Protein AF-A0A2M8GED3-F1 (afdb_monomer_lite)

Secondary structure (DSSP, 8-state):
------------------GGGGGSTTS-----S---HHHHHHHHHHHHTT-----S----------PBP---GGG--HHHHS--S-GGGGT-SSHHHHHHHHHH-TT--GGG-TTS-HHHHHHHHHHHTHHHHSPP-BPPSS--B---EEEEESS--TTS-EEEEE-BHHHHHHHHHHHTT----EEEEEE--TT--HHHHHHTT-S-HHHHHHHHHHSSHHHH-SS-EEEE-GGGGGGHHHHHHHH-SEEEE--SSGGGHHHHHGGG----

Sequence (272 aa):
EKTPLFNLYPSSLWVFVPWWLNSYKKSFVIYHKSIDMQLYRAIYFDIEKASPLATGSQKKQFVKIVLKANLYFDNINFYKYLPQTNCKQCGFNNCLNFLKKMRTDERLEPEVCPQLSVNMAYAFNIALNAHKVIPEIELMQLPIPGKPGLIEINMPDENSPLLISGNSELTQLVLSAIFTTTIKPFYVLFLDTRGDTVDMAVIHKTFTAEGIKNGIENSRLLNMVGHREMVIPGFAGSLEEEIKQVTGWNVNIGPLCCGELPLYFGEDWVRP

Radius of gyration: 25.42 Å; chains: 1; bounding box: 62×66×75 Å

pLDDT: mean 78.23, std 25.68, range [23.95, 98.69]

Structure (mmCIF, N/CA/C/O backbone):
data_AF-A0A2M8GED3-F1
#
_entry.id   AF-A0A2M8GED3-F1
#
loop_
_atom_site.group_PDB
_atom_site.id
_atom_site.type_symbol
_atom_site.label_atom_id
_atom_site.label_alt_id
_atom_site.label_comp_id
_atom_site.label_asym_id
_atom_site.label_entity_id
_atom_site.label_seq_id
_atom_site.pdbx_PDB_ins_code
_atom_site.Cartn_x
_atom_site.Cartn_y
_atom_site.Cartn_z
_atom_site.occupancy
_atom_site.B_iso_or_equiv
_atom_site.auth_seq_id
_atom_site.auth_comp_id
_atom_site.auth_asym_id
_atom_site.auth_atom_id
_atom_site.pdbx_PDB_model_num
ATOM 1 N N . GLU A 1 1 ? 35.718 43.510 52.332 1.00 32.34 1 GLU A N 1
ATOM 2 C CA . GLU A 1 1 ? 37.143 43.171 52.132 1.00 32.34 1 GLU A CA 1
ATOM 3 C C . GLU A 1 1 ? 37.264 41.879 51.330 1.00 32.34 1 GLU A C 1
ATOM 5 O O . GLU A 1 1 ? 36.503 40.958 51.593 1.00 32.34 1 GLU A O 1
ATOM 10 N N . LYS A 1 2 ? 38.229 41.848 50.395 1.00 30.44 2 LYS A N 1
ATOM 11 C CA . LYS A 1 2 ? 38.737 40.713 49.587 1.00 30.44 2 LYS A CA 1
ATOM 12 C C . LYS A 1 2 ? 37.946 40.268 48.337 1.00 30.44 2 LYS A C 1
ATOM 14 O O . LYS A 1 2 ? 37.140 39.349 48.361 1.00 30.44 2 LYS A O 1
ATOM 19 N N . THR A 1 3 ? 38.303 40.880 47.208 1.00 24.06 3 THR A N 1
ATOM 20 C CA . THR A 1 3 ? 38.518 40.247 45.882 1.00 24.06 3 THR A CA 1
ATOM 21 C C . THR A 1 3 ? 39.852 39.460 45.861 1.00 24.06 3 THR A C 1
ATOM 23 O O . THR A 1 3 ? 40.651 39.678 46.775 1.00 24.06 3 THR A O 1
ATOM 26 N N . PRO A 1 4 ? 40.258 38.744 44.781 1.00 43.97 4 PRO A N 1
ATOM 27 C CA . PRO A 1 4 ? 39.541 37.894 43.806 1.00 43.97 4 PRO A CA 1
ATOM 28 C C . PRO A 1 4 ? 40.309 36.568 43.501 1.00 43.97 4 PRO A C 1
ATOM 30 O O . PRO A 1 4 ? 41.417 36.363 43.986 1.00 43.97 4 PRO A O 1
ATOM 33 N N . LEU A 1 5 ? 39.792 35.715 42.605 1.00 25.52 5 LEU A N 1
ATOM 34 C CA . LEU A 1 5 ? 40.631 34.869 41.734 1.00 25.52 5 LEU A CA 1
ATOM 35 C C . LEU A 1 5 ? 39.999 34.782 40.334 1.00 25.52 5 LEU A C 1
ATOM 37 O O . LEU A 1 5 ? 38.928 34.214 40.141 1.00 25.52 5 LEU A O 1
ATOM 41 N N . PHE A 1 6 ? 40.676 35.425 39.384 1.00 25.25 6 PHE A N 1
ATOM 42 C CA . PHE A 1 6 ? 40.441 35.399 37.942 1.00 25.25 6 PHE A CA 1
ATOM 43 C C . PHE A 1 6 ? 41.158 34.191 37.318 1.00 25.25 6 PHE A C 1
ATOM 45 O O . PHE A 1 6 ? 42.295 33.909 37.682 1.00 25.25 6 PHE A O 1
ATOM 52 N N . ASN A 1 7 ? 40.531 33.559 36.326 1.00 25.58 7 ASN A N 1
ATOM 53 C CA . ASN A 1 7 ? 41.172 32.916 35.167 1.00 25.58 7 ASN A CA 1
ATOM 54 C C . ASN A 1 7 ? 40.098 32.877 34.058 1.00 25.58 7 ASN A C 1
ATOM 56 O O . ASN A 1 7 ? 39.118 32.154 34.184 1.00 25.58 7 ASN A O 1
ATOM 60 N N . LEU A 1 8 ? 40.022 33.891 33.188 1.00 27.12 8 LEU A N 1
ATOM 61 C CA . LEU A 1 8 ? 40.682 34.002 31.871 1.00 27.12 8 LEU A CA 1
ATOM 62 C C . LEU A 1 8 ? 40.299 32.888 30.882 1.00 27.12 8 LEU A C 1
ATOM 64 O O . LEU A 1 8 ? 40.855 31.804 30.959 1.00 27.12 8 LEU A O 1
ATOM 68 N N . TYR A 1 9 ? 39.383 33.201 29.952 1.00 26.92 9 TYR A N 1
ATOM 69 C CA . TYR A 1 9 ? 39.454 33.011 28.483 1.00 26.92 9 TYR A CA 1
ATOM 70 C C . TYR A 1 9 ? 38.247 33.755 27.835 1.00 26.92 9 TYR A C 1
ATOM 72 O O . TYR A 1 9 ? 37.303 34.094 28.551 1.00 26.92 9 TYR A O 1
ATOM 80 N N . PRO A 1 10 ? 38.294 34.173 26.552 1.00 30.09 10 PRO A N 1
ATOM 81 C CA . PRO A 1 10 ? 38.074 35.565 26.175 1.00 30.09 10 PRO A CA 1
ATOM 82 C C . PRO A 1 10 ? 36.782 35.801 25.373 1.00 30.09 10 PRO A C 1
ATOM 84 O O . PRO A 1 10 ? 36.314 34.958 24.618 1.00 30.09 10 PRO A O 1
ATOM 87 N N . SER A 1 11 ? 36.264 37.014 25.556 1.00 28.42 11 SER A N 1
ATOM 88 C CA . SER A 1 11 ? 35.577 37.901 24.606 1.00 28.42 11 SER A CA 1
ATOM 89 C C . SER A 1 11 ? 34.713 37.346 23.457 1.00 28.42 11 SER A C 1
ATOM 91 O O . SER A 1 11 ? 35.190 36.731 22.508 1.00 28.42 11 SER A O 1
ATOM 93 N N . SER A 1 12 ? 33.496 37.902 23.448 1.00 29.64 12 SER A N 1
ATOM 94 C CA . SER A 1 12 ? 32.723 38.389 22.292 1.00 29.64 12 SER A CA 1
ATOM 95 C C . SER A 1 12 ? 31.845 37.403 21.521 1.00 29.64 12 SER A C 1
ATOM 97 O O . SER A 1 12 ? 32.263 36.815 20.538 1.00 29.64 12 SER A O 1
ATOM 99 N N . LEU A 1 13 ? 30.567 37.358 21.912 1.00 25.03 13 LEU A N 1
ATOM 100 C CA . LEU A 1 13 ? 29.417 37.494 21.006 1.00 25.03 13 LEU A CA 1
ATOM 101 C C . LEU A 1 13 ? 28.150 37.652 21.857 1.00 25.03 13 LEU A C 1
ATOM 103 O O . LEU A 1 13 ? 27.448 36.698 22.178 1.00 25.03 13 LEU A O 1
ATOM 107 N N . TRP A 1 14 ? 27.869 38.892 22.262 1.00 23.95 14 TRP A N 1
ATOM 108 C CA . TRP A 1 14 ? 26.541 39.257 22.746 1.00 23.95 14 TRP A CA 1
ATOM 109 C C . TRP A 1 14 ? 25.600 39.258 21.540 1.00 23.95 14 TRP A C 1
ATOM 111 O O . TRP A 1 14 ? 25.456 40.268 20.856 1.00 23.95 14 TRP A O 1
ATOM 121 N N . VAL A 1 15 ? 24.985 38.114 21.240 1.00 26.66 15 VA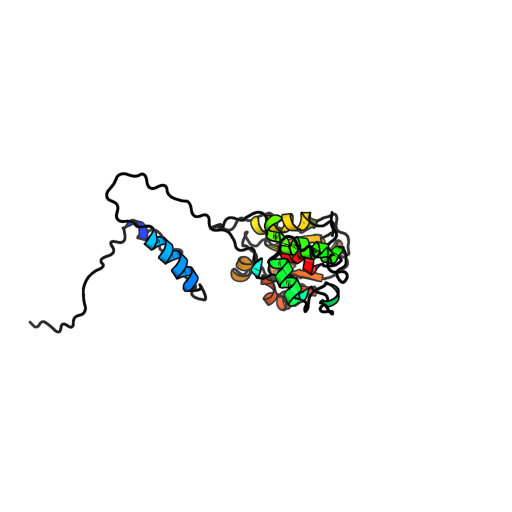L A N 1
ATOM 122 C CA . VAL A 1 15 ? 23.854 38.075 20.311 1.00 26.66 15 VAL A CA 1
ATOM 123 C C . VAL A 1 15 ? 22.658 38.668 21.048 1.00 26.66 15 VAL A C 1
ATOM 125 O O . VAL A 1 15 ? 22.073 38.042 21.931 1.00 26.66 15 VAL A O 1
ATOM 128 N N . PHE A 1 16 ? 22.318 39.908 20.700 1.00 25.47 16 PHE A N 1
ATOM 129 C CA . PHE A 1 16 ? 21.030 40.513 21.020 1.00 25.47 16 PHE A CA 1
ATOM 130 C C . PHE A 1 16 ? 19.930 39.622 20.435 1.00 25.47 16 PHE A C 1
ATOM 132 O O . PHE A 1 16 ? 19.697 39.624 19.229 1.00 25.47 16 PHE A O 1
ATOM 139 N N . VAL A 1 17 ? 19.261 38.844 21.283 1.00 30.27 17 VAL A N 1
ATOM 140 C CA . VAL A 1 17 ? 18.011 38.171 20.923 1.00 30.27 17 VAL A CA 1
ATOM 141 C C . VAL A 1 17 ? 16.899 39.222 21.023 1.00 30.27 17 VAL A C 1
ATOM 143 O O . VAL A 1 17 ? 16.657 39.726 22.122 1.00 30.27 17 VAL A O 1
ATOM 146 N N . PRO A 1 18 ? 16.220 39.599 19.922 1.00 30.25 18 PRO A N 1
ATOM 147 C CA . PRO A 1 18 ? 15.129 40.566 19.981 1.00 30.25 18 PRO A CA 1
ATOM 148 C C . PRO A 1 18 ? 13.982 40.047 20.859 1.00 30.25 18 PRO A C 1
ATOM 150 O O . PRO A 1 18 ? 13.564 38.895 20.746 1.00 30.25 18 PRO A O 1
ATOM 153 N N . TRP A 1 19 ? 13.439 40.922 21.706 1.00 29.58 19 TRP A N 1
ATOM 154 C CA . TRP A 1 19 ? 12.428 40.640 22.738 1.00 29.58 19 TRP A CA 1
ATOM 155 C C . TRP A 1 19 ? 11.131 39.961 22.229 1.00 29.58 19 TRP A C 1
ATOM 157 O O . TRP A 1 19 ? 10.414 39.335 23.006 1.00 29.58 19 TRP A O 1
ATOM 167 N N . TRP A 1 20 ? 10.859 39.976 20.918 1.00 34.53 20 TRP A N 1
ATOM 168 C CA . TRP A 1 20 ? 9.711 39.292 20.301 1.00 34.53 20 TRP A CA 1
ATOM 169 C C . TRP A 1 20 ? 9.859 37.756 20.197 1.00 34.53 20 TRP A C 1
ATOM 171 O O . TRP A 1 20 ? 8.857 37.042 20.159 1.00 34.53 20 TRP A O 1
ATOM 181 N N . LEU A 1 21 ? 11.083 37.211 20.262 1.00 31.92 21 LEU A N 1
ATOM 182 C CA . LEU A 1 21 ? 11.334 35.756 20.262 1.00 31.92 21 LEU A CA 1
ATOM 183 C C . LEU A 1 21 ? 10.912 35.054 21.566 1.00 31.92 21 LEU A C 1
ATOM 185 O O . LEU A 1 21 ? 10.860 33.825 21.620 1.00 31.92 21 LEU A O 1
ATOM 189 N N . ASN A 1 22 ? 10.570 35.807 22.616 1.00 31.86 22 ASN A N 1
ATOM 190 C CA . ASN A 1 22 ? 10.164 35.234 23.899 1.00 31.86 22 ASN A CA 1
ATOM 191 C C . ASN A 1 22 ? 8.671 34.854 23.963 1.00 31.86 22 ASN A C 1
ATOM 193 O O . ASN A 1 22 ? 8.264 34.181 24.907 1.00 31.86 22 ASN A O 1
ATOM 197 N N . SER A 1 23 ? 7.859 35.227 22.962 1.00 30.20 23 SER A N 1
ATOM 198 C CA . SER A 1 23 ? 6.420 34.894 22.936 1.00 30.20 23 SER A CA 1
ATOM 199 C C . SER A 1 23 ? 6.086 33.530 22.315 1.00 30.20 23 SER A C 1
ATOM 201 O O . SER A 1 23 ? 4.957 33.074 22.450 1.00 30.20 23 SER A O 1
ATOM 203 N N . TYR A 1 24 ? 7.051 32.827 21.709 1.00 32.06 24 TYR A N 1
ATOM 204 C CA . TYR A 1 24 ? 6.810 31.535 21.038 1.00 32.06 24 TYR A CA 1
ATOM 205 C C . TYR A 1 24 ? 7.441 30.320 21.742 1.00 32.06 24 TYR A C 1
ATOM 207 O O . TYR A 1 24 ? 7.488 29.222 21.195 1.00 32.06 24 TYR A O 1
ATOM 215 N N . LYS A 1 25 ? 7.887 30.471 22.994 1.00 28.78 25 LYS A N 1
ATOM 216 C CA . LYS A 1 25 ? 8.595 29.420 23.750 1.00 28.78 25 LYS A CA 1
ATOM 217 C C . LYS A 1 25 ? 7.720 28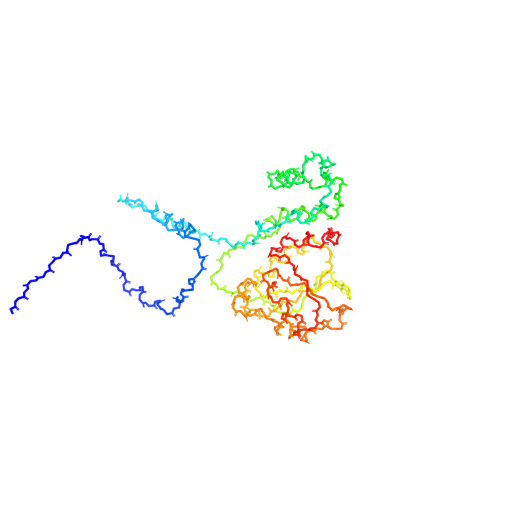.323 24.381 1.00 28.78 25 LYS A C 1
ATOM 219 O O . LYS A 1 25 ? 8.212 27.597 25.239 1.00 28.78 25 LYS A O 1
ATOM 224 N N . LYS A 1 26 ? 6.453 28.160 23.984 1.00 27.73 26 LYS A N 1
ATOM 225 C CA . LYS A 1 26 ? 5.561 27.159 24.608 1.00 27.73 26 LYS A CA 1
ATOM 226 C C . LYS A 1 26 ? 5.280 25.874 23.824 1.00 27.73 26 LYS A C 1
ATOM 228 O O . LYS A 1 26 ? 4.638 25.007 24.402 1.00 27.73 26 LYS A O 1
ATOM 233 N N . SER A 1 27 ? 5.820 25.674 22.616 1.00 28.52 27 SER A N 1
ATOM 234 C CA . SER A 1 27 ? 5.506 24.447 21.848 1.00 28.52 27 SER A CA 1
ATOM 235 C C . SER A 1 27 ? 6.669 23.801 21.084 1.00 28.52 27 SER A C 1
ATOM 237 O O . SER A 1 27 ? 6.435 23.136 20.085 1.00 28.52 27 SER A O 1
ATOM 239 N N . PHE A 1 28 ? 7.914 23.937 21.547 1.00 25.50 28 PHE A N 1
ATOM 240 C CA . PHE A 1 28 ? 9.035 23.135 21.030 1.00 25.50 28 PHE A CA 1
ATOM 241 C C . PHE A 1 28 ? 9.591 22.238 22.138 1.00 25.50 28 PHE A C 1
ATOM 243 O O . PHE A 1 28 ? 10.603 22.533 22.770 1.00 25.50 28 PHE A O 1
ATOM 250 N N . VAL A 1 29 ? 8.894 21.128 22.391 1.00 25.94 29 VAL A N 1
ATOM 251 C CA . VAL A 1 29 ? 9.497 19.968 23.053 1.00 25.94 29 VAL A CA 1
ATOM 252 C C . VAL A 1 29 ? 10.276 19.225 21.973 1.00 25.94 29 VAL A C 1
ATOM 254 O O . VAL A 1 29 ? 9.717 18.507 21.150 1.00 25.94 29 VAL A O 1
ATOM 257 N N . ILE A 1 30 ? 11.579 19.484 21.935 1.00 27.39 30 ILE A N 1
ATOM 258 C CA . ILE A 1 30 ? 12.543 18.830 21.053 1.00 27.39 30 ILE A CA 1
ATOM 259 C C . ILE A 1 30 ? 12.687 17.376 21.521 1.00 27.39 30 ILE A C 1
ATOM 261 O O . ILE A 1 30 ? 13.300 17.121 22.558 1.00 27.39 30 ILE A O 1
ATOM 265 N N . TYR A 1 31 ? 12.151 16.415 20.764 1.00 27.20 31 TYR A N 1
ATOM 266 C CA . TYR A 1 31 ? 12.515 15.008 20.933 1.00 27.20 31 TYR A CA 1
ATOM 267 C C . TYR A 1 31 ? 13.806 14.723 20.161 1.00 27.20 31 TYR A C 1
ATOM 269 O O . TYR A 1 31 ? 13.840 14.583 18.941 1.00 27.20 31 TYR A O 1
ATOM 277 N N . HIS A 1 32 ? 14.896 14.663 20.921 1.00 31.98 32 HIS A N 1
ATOM 278 C CA . HIS A 1 32 ? 16.207 14.192 20.497 1.00 31.98 32 HIS A CA 1
ATOM 279 C C . HIS A 1 32 ? 16.159 12.682 20.201 1.00 31.98 32 HIS A C 1
ATOM 281 O O . HIS A 1 32 ? 16.183 11.875 21.129 1.00 31.98 32 HIS A O 1
ATOM 287 N N . LYS A 1 33 ? 16.157 12.293 18.921 1.00 31.52 33 LYS A N 1
ATOM 288 C CA . LYS A 1 33 ? 16.923 11.142 18.399 1.00 31.52 33 LYS A CA 1
ATOM 289 C C . LYS A 1 33 ? 16.883 11.133 16.865 1.00 31.52 33 LYS A C 1
ATOM 291 O O . LYS A 1 33 ? 15.830 10.972 16.268 1.00 31.52 33 LYS A O 1
ATOM 296 N N . SER A 1 34 ? 18.067 11.286 16.270 1.00 35.69 34 SER A N 1
ATOM 297 C CA . SER A 1 34 ? 18.382 11.036 14.854 1.00 35.69 34 SER A CA 1
ATOM 298 C C . SER A 1 34 ? 17.902 12.044 13.801 1.00 35.69 34 SER A C 1
ATOM 300 O O . SER A 1 34 ? 17.528 11.649 12.703 1.00 35.69 34 SER A O 1
ATOM 302 N N . ILE A 1 35 ? 18.029 13.350 14.064 1.00 39.12 35 ILE A N 1
ATOM 303 C CA . ILE A 1 35 ? 18.283 14.281 12.951 1.00 39.12 35 ILE A CA 1
ATOM 304 C C . ILE A 1 35 ? 19.758 14.121 12.582 1.00 39.12 35 ILE A C 1
ATOM 306 O O . ILE A 1 35 ? 20.635 14.326 13.425 1.00 39.12 35 ILE A O 1
ATOM 310 N N . ASP A 1 36 ? 20.020 13.717 11.342 1.00 40.44 36 ASP A N 1
ATOM 311 C CA . ASP A 1 36 ? 21.360 13.677 10.772 1.00 40.44 36 ASP A CA 1
ATOM 312 C C . ASP A 1 36 ? 22.012 15.061 10.913 1.00 40.44 36 ASP A C 1
ATOM 314 O O . ASP A 1 36 ? 21.536 16.069 10.377 1.00 40.44 36 ASP A O 1
ATOM 318 N N . MET A 1 37 ? 23.108 15.119 11.672 1.00 39.44 37 MET A N 1
ATOM 319 C CA . MET A 1 37 ? 23.846 16.354 11.925 1.00 39.44 37 MET A CA 1
ATOM 320 C C . MET A 1 37 ? 24.408 16.960 10.626 1.00 39.44 37 MET A C 1
ATOM 322 O O . MET A 1 37 ? 24.732 18.148 10.607 1.00 39.44 37 MET A O 1
ATOM 326 N N . GLN A 1 38 ? 24.509 16.178 9.542 1.00 38.56 38 GLN A N 1
ATOM 327 C CA . GLN A 1 38 ? 24.869 16.664 8.210 1.00 38.56 38 GLN A CA 1
ATOM 328 C C . GLN A 1 38 ? 23.732 17.445 7.551 1.00 38.56 38 GLN A C 1
ATOM 330 O O . GLN A 1 38 ? 23.999 18.489 6.964 1.00 38.56 38 GLN A O 1
ATOM 335 N N . LEU A 1 39 ? 22.476 17.015 7.710 1.00 42.50 39 LEU A N 1
ATOM 336 C CA . LEU A 1 39 ? 21.307 17.731 7.192 1.00 42.50 39 LEU A CA 1
ATOM 337 C C . LEU A 1 39 ? 21.091 19.043 7.959 1.00 42.50 39 LEU A C 1
ATOM 339 O O . LEU A 1 39 ? 20.866 20.090 7.357 1.00 42.50 39 LEU A O 1
ATOM 343 N N . TYR A 1 40 ? 21.265 19.010 9.286 1.00 46.75 40 TYR A N 1
ATOM 344 C CA . TYR A 1 40 ? 21.228 20.219 10.113 1.00 46.75 40 TYR A CA 1
ATOM 345 C C . TYR A 1 40 ? 22.348 21.196 9.731 1.00 46.75 40 TYR A C 1
ATOM 347 O O . TYR A 1 40 ? 22.101 22.393 9.601 1.00 46.75 40 TYR A O 1
ATOM 355 N N . ARG A 1 41 ? 23.571 20.693 9.492 1.00 38.03 41 ARG A N 1
ATOM 356 C CA . ARG A 1 41 ? 24.689 21.514 9.008 1.00 38.03 41 ARG A CA 1
ATOM 357 C C . ARG A 1 41 ? 24.454 22.047 7.604 1.00 38.03 41 ARG A C 1
ATOM 359 O O . ARG A 1 41 ? 24.775 23.202 7.404 1.00 38.03 41 ARG A O 1
ATOM 366 N N . ALA A 1 42 ? 23.898 21.277 6.671 1.00 42.50 42 ALA A N 1
ATOM 367 C CA . ALA A 1 42 ? 23.605 21.748 5.317 1.00 42.50 42 ALA A CA 1
ATOM 368 C C . ALA A 1 42 ? 22.592 22.903 5.339 1.00 42.50 42 ALA A C 1
ATOM 370 O O . ALA A 1 42 ? 22.847 23.957 4.765 1.00 42.50 42 ALA A O 1
ATOM 371 N N . ILE A 1 43 ? 21.514 22.753 6.116 1.00 44.25 43 ILE A N 1
ATOM 372 C CA . ILE A 1 43 ? 20.493 23.794 6.288 1.00 44.25 43 ILE A CA 1
ATOM 373 C C . ILE A 1 43 ? 21.088 25.047 6.954 1.00 44.25 43 ILE A C 1
ATOM 375 O O . ILE A 1 43 ? 20.810 26.156 6.511 1.00 44.25 43 ILE A O 1
ATOM 379 N N . TYR A 1 44 ? 21.935 24.905 7.982 1.00 36.66 44 TYR A N 1
ATOM 380 C CA . TYR A 1 44 ? 22.534 26.060 8.669 1.00 36.66 44 TYR A CA 1
ATOM 381 C C . TYR A 1 44 ? 23.700 26.717 7.904 1.00 36.66 44 TYR A C 1
ATOM 383 O O . TYR A 1 44 ? 23.820 27.941 7.932 1.00 36.66 44 TYR A O 1
ATOM 391 N N . PHE A 1 45 ? 24.542 25.952 7.197 1.00 36.84 45 PHE A N 1
ATOM 392 C CA . PHE A 1 45 ? 25.662 26.501 6.414 1.00 36.84 45 PHE A CA 1
ATOM 393 C C . PHE A 1 45 ? 25.186 27.255 5.170 1.00 36.84 45 PHE A C 1
ATOM 395 O O . PHE A 1 45 ? 25.796 28.264 4.808 1.00 36.84 45 PHE A O 1
ATOM 402 N N . ASP A 1 46 ? 24.103 26.807 4.529 1.00 37.38 46 ASP A N 1
ATOM 403 C CA . ASP A 1 46 ? 23.528 27.527 3.387 1.00 37.38 46 ASP A CA 1
ATOM 404 C C . ASP A 1 46 ? 22.873 28.849 3.817 1.00 37.38 46 ASP A C 1
ATOM 406 O O . ASP A 1 46 ? 22.904 29.827 3.068 1.00 37.38 46 ASP A O 1
ATOM 410 N N . ILE A 1 47 ? 22.373 28.930 5.057 1.00 36.75 47 ILE A N 1
ATOM 411 C CA . ILE A 1 47 ? 21.849 30.175 5.635 1.00 36.75 47 ILE A CA 1
ATOM 412 C C . ILE A 1 47 ? 22.982 31.176 5.936 1.00 36.75 47 ILE A C 1
ATOM 414 O O . ILE A 1 47 ? 22.814 32.369 5.677 1.00 36.75 47 ILE A O 1
ATOM 418 N N . GLU A 1 48 ? 24.151 30.736 6.419 1.00 33.44 48 GLU A N 1
ATOM 419 C CA . GLU A 1 48 ? 25.284 31.642 6.697 1.00 33.44 48 GLU A CA 1
ATOM 420 C C . GLU A 1 48 ? 25.998 32.144 5.432 1.00 33.44 48 GLU A C 1
ATOM 422 O O . GLU A 1 48 ? 26.431 33.299 5.389 1.00 33.44 48 GLU A O 1
ATOM 427 N N . LYS A 1 49 ? 26.068 31.342 4.360 1.00 34.62 49 LYS A N 1
ATOM 428 C CA . LYS A 1 49 ? 26.632 31.794 3.071 1.00 34.62 49 LYS A CA 1
ATOM 429 C C . LYS A 1 49 ? 25.770 32.837 2.348 1.00 34.62 49 LYS A C 1
ATOM 431 O O . LYS A 1 49 ? 26.259 33.485 1.425 1.00 34.62 49 LYS A O 1
ATOM 436 N N . ALA A 1 50 ? 24.524 33.044 2.775 1.00 37.62 50 ALA A N 1
ATOM 437 C CA . ALA A 1 50 ? 23.601 34.019 2.193 1.00 37.62 50 ALA A CA 1
ATOM 438 C C . ALA A 1 50 ? 23.744 35.450 2.755 1.00 37.62 50 ALA A C 1
ATOM 440 O O . ALA A 1 50 ? 22.889 36.300 2.496 1.00 37.62 50 ALA A O 1
ATOM 441 N N . SER A 1 51 ? 24.817 35.756 3.494 1.00 37.00 51 SER A N 1
ATOM 442 C CA . SER A 1 51 ? 25.126 37.129 3.906 1.00 37.00 51 SER A CA 1
ATOM 443 C C . SER A 1 51 ? 26.385 37.654 3.210 1.00 37.00 51 SER A C 1
ATOM 445 O O . SER A 1 51 ? 27.492 37.476 3.720 1.00 37.00 51 SER A O 1
ATOM 447 N N . PRO A 1 52 ? 26.265 38.348 2.063 1.00 38.44 52 PRO A N 1
ATOM 448 C CA . PRO A 1 52 ? 27.325 39.223 1.618 1.00 38.44 52 PRO A CA 1
ATOM 449 C C . PRO A 1 52 ? 27.188 40.566 2.339 1.00 38.44 52 PRO A C 1
ATOM 451 O O . PRO A 1 52 ? 26.148 41.228 2.305 1.00 38.44 52 PRO A O 1
ATOM 454 N N . LEU A 1 53 ? 28.285 40.977 2.971 1.00 42.78 53 LEU A N 1
ATOM 455 C CA . LEU A 1 53 ? 28.607 42.376 3.219 1.00 42.78 53 LEU A CA 1
ATOM 456 C C . LEU A 1 53 ? 28.351 43.182 1.934 1.00 42.78 53 LEU A C 1
ATOM 458 O O . LEU A 1 53 ? 29.125 43.098 0.986 1.00 42.78 53 LEU A O 1
ATOM 462 N N . ALA A 1 54 ? 27.263 43.947 1.888 1.00 33.66 54 ALA A N 1
ATOM 463 C CA . ALA A 1 54 ? 27.020 44.913 0.825 1.00 33.66 54 ALA A CA 1
ATOM 464 C C . ALA A 1 54 ? 26.239 46.109 1.381 1.00 33.66 54 ALA A C 1
ATOM 466 O O . ALA A 1 54 ? 25.019 46.087 1.542 1.00 33.66 54 ALA A O 1
ATOM 467 N N . THR A 1 55 ? 26.974 47.177 1.684 1.00 38.88 55 THR A N 1
ATOM 468 C CA . THR A 1 55 ? 26.458 48.545 1.715 1.00 38.88 55 THR A CA 1
ATOM 469 C C . THR A 1 55 ? 25.970 48.898 0.312 1.00 38.88 55 THR A C 1
ATOM 471 O O . THR A 1 55 ? 26.777 49.096 -0.592 1.00 38.88 55 THR A O 1
ATOM 474 N N . GLY A 1 56 ? 24.658 48.946 0.107 1.00 33.75 56 GLY A N 1
ATOM 475 C CA . GLY A 1 56 ? 24.082 49.341 -1.175 1.00 33.75 56 GLY A CA 1
ATOM 476 C C . GLY A 1 56 ? 22.612 48.966 -1.277 1.00 33.75 56 GLY A C 1
ATOM 477 O O . GLY A 1 56 ? 22.229 47.821 -1.067 1.00 33.75 56 GLY A O 1
ATOM 478 N N . SER A 1 57 ? 21.781 49.951 -1.591 1.00 39.25 57 SER A N 1
ATOM 479 C CA . SER A 1 57 ? 20.346 49.836 -1.833 1.00 39.25 57 SER A CA 1
ATOM 480 C C . SER A 1 57 ? 20.034 48.920 -3.023 1.00 39.25 57 SER A C 1
ATOM 482 O O . SER A 1 57 ? 19.818 49.387 -4.137 1.00 39.25 57 SER A O 1
ATOM 484 N N . GLN A 1 58 ? 19.974 47.610 -2.792 1.00 38.03 58 GLN A N 1
ATOM 485 C CA . GLN A 1 58 ? 19.347 46.656 -3.704 1.00 38.03 58 GLN A CA 1
ATOM 486 C C . GLN A 1 58 ? 18.306 45.842 -2.938 1.00 38.03 58 GLN A C 1
ATOM 488 O O . GLN A 1 58 ? 18.587 45.238 -1.903 1.00 38.03 58 GLN A O 1
ATOM 493 N N . LYS A 1 59 ? 17.062 45.893 -3.430 1.00 37.84 59 LYS A N 1
ATOM 494 C CA . LYS A 1 59 ? 15.917 45.138 -2.911 1.00 37.84 59 LYS A CA 1
ATOM 495 C C . LYS A 1 59 ? 16.314 43.666 -2.768 1.00 37.84 59 LYS A C 1
ATOM 497 O O . LYS A 1 59 ? 16.524 42.991 -3.770 1.00 37.84 59 LYS A O 1
ATOM 502 N N . LYS A 1 60 ? 16.388 43.174 -1.528 1.00 42.78 60 LYS A N 1
ATOM 503 C CA . LYS A 1 60 ? 16.531 41.745 -1.235 1.00 42.78 60 LYS A CA 1
ATOM 504 C C . LYS A 1 60 ? 15.305 41.022 -1.786 1.00 42.78 60 LYS A C 1
ATOM 506 O O . LYS A 1 60 ? 14.216 41.123 -1.225 1.00 42.78 60 LYS A O 1
ATOM 511 N N . GLN A 1 61 ? 15.472 40.331 -2.907 1.00 40.03 61 GLN A N 1
ATOM 512 C CA . GLN A 1 61 ? 14.475 39.402 -3.412 1.00 40.03 61 GLN A CA 1
ATOM 513 C C . GLN A 1 61 ? 14.557 38.148 -2.541 1.00 40.03 61 GLN A C 1
ATOM 515 O O . GLN A 1 61 ? 15.515 37.384 -2.619 1.00 40.03 61 GLN A O 1
ATOM 520 N N . PHE A 1 62 ? 13.591 37.986 -1.640 1.00 41.88 62 PHE A N 1
ATOM 521 C CA . PHE A 1 62 ? 13.478 36.786 -0.821 1.00 41.88 62 PHE A CA 1
ATOM 522 C C . PHE A 1 62 ? 13.125 35.611 -1.738 1.00 41.88 62 PHE A C 1
ATOM 524 O O . PHE A 1 62 ? 12.010 35.527 -2.250 1.00 41.88 62 PHE A O 1
ATOM 531 N N . VAL A 1 63 ? 14.084 34.717 -1.973 1.00 47.09 63 VAL A N 1
ATOM 532 C CA . VAL A 1 63 ? 13.833 33.440 -2.646 1.00 47.09 63 VAL A CA 1
ATOM 533 C C . VAL A 1 63 ? 13.089 32.552 -1.648 1.00 47.09 63 VAL A C 1
ATOM 535 O O . VAL A 1 63 ? 13.649 32.159 -0.626 1.00 47.09 63 VAL A O 1
ATOM 538 N N . LYS A 1 64 ? 11.804 32.274 -1.903 1.00 57.84 64 LYS A N 1
ATOM 539 C CA . LYS A 1 64 ? 11.022 31.321 -1.105 1.00 57.84 64 LYS A CA 1
ATOM 540 C C . LYS A 1 64 ? 11.558 29.917 -1.400 1.00 57.84 64 LYS A C 1
ATOM 542 O O . LYS A 1 64 ? 11.250 29.353 -2.444 1.00 57.84 64 LYS A O 1
ATOM 547 N N . ILE A 1 65 ? 12.381 29.373 -0.504 1.00 67.88 65 ILE A N 1
ATOM 548 C CA . ILE A 1 65 ? 12.803 27.969 -0.567 1.00 67.88 65 ILE A CA 1
ATOM 549 C C . ILE A 1 65 ? 11.580 27.122 -0.209 1.00 67.88 65 ILE A C 1
ATOM 551 O O . ILE A 1 65 ? 11.124 27.134 0.933 1.00 67.88 65 ILE A O 1
ATOM 555 N N . VAL A 1 66 ? 11.018 26.434 -1.201 1.00 69.44 66 VAL A N 1
ATOM 556 C CA . VAL A 1 66 ? 9.928 25.476 -0.999 1.00 69.44 66 VAL A CA 1
ATOM 557 C C . VAL A 1 66 ? 10.558 24.116 -0.726 1.00 69.44 66 VAL A C 1
ATOM 559 O O . VAL A 1 66 ? 11.195 23.533 -1.602 1.00 69.44 66 VAL A O 1
ATOM 562 N N . LEU A 1 67 ? 10.426 23.634 0.509 1.00 82.81 67 LEU A N 1
ATOM 563 C CA . LEU A 1 67 ? 10.837 22.280 0.872 1.00 82.81 67 LEU A CA 1
ATOM 564 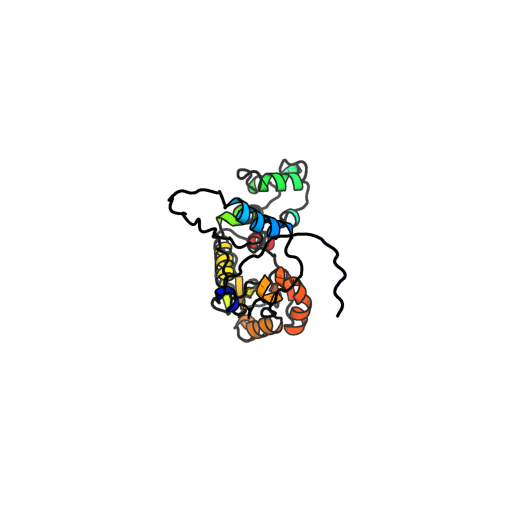C C . LEU A 1 67 ? 9.804 21.286 0.332 1.00 82.81 67 LEU A C 1
ATOM 566 O O . LEU A 1 67 ? 8.602 21.514 0.455 1.00 82.81 67 LEU A O 1
ATOM 570 N N . LYS A 1 68 ? 10.276 20.188 -0.260 1.00 87.81 68 LYS A N 1
ATOM 571 C CA . LYS A 1 68 ? 9.434 19.113 -0.800 1.00 87.81 68 LYS A CA 1
ATOM 572 C C . LYS A 1 68 ? 9.335 17.965 0.201 1.00 87.81 68 LYS A C 1
ATOM 574 O O . LYS A 1 68 ? 10.303 17.675 0.905 1.00 87.81 68 LYS A O 1
ATOM 579 N N . ALA A 1 69 ? 8.179 17.316 0.258 1.00 87.69 69 ALA A N 1
ATOM 580 C CA . ALA A 1 69 ? 7.999 16.108 1.050 1.00 87.69 69 ALA A CA 1
ATOM 581 C C . ALA A 1 69 ? 8.783 14.937 0.433 1.00 87.69 69 ALA A C 1
ATOM 583 O O . ALA A 1 69 ? 8.865 14.799 -0.789 1.00 87.69 69 ALA A O 1
ATOM 584 N N . ASN A 1 70 ? 9.350 14.078 1.282 1.00 90.56 70 ASN A N 1
ATOM 585 C CA . ASN A 1 70 ? 9.982 12.842 0.838 1.00 90.56 70 ASN A CA 1
ATOM 586 C C . ASN A 1 70 ? 8.915 11.746 0.710 1.00 90.56 70 ASN A C 1
ATOM 588 O O . ASN A 1 70 ? 8.324 11.344 1.706 1.00 90.56 70 ASN A O 1
ATOM 592 N N . LEU A 1 71 ? 8.688 11.261 -0.511 1.00 92.31 71 LEU A N 1
ATOM 593 C CA . LEU A 1 71 ? 7.744 10.175 -0.799 1.00 92.31 71 LEU A CA 1
ATOM 594 C C . LEU A 1 71 ? 8.398 8.784 -0.776 1.00 92.31 71 LEU A C 1
ATOM 596 O O . LEU A 1 71 ? 7.773 7.804 -1.170 1.00 92.31 71 LEU A O 1
ATOM 600 N N . TYR A 1 72 ? 9.644 8.689 -0.305 1.00 93.69 72 TYR A N 1
ATOM 601 C CA . TYR A 1 72 ? 10.400 7.449 -0.114 1.00 93.69 72 TYR A CA 1
ATOM 602 C C . TYR A 1 72 ? 10.709 6.684 -1.412 1.00 93.69 72 TYR A C 1
ATOM 604 O O . TYR A 1 72 ? 10.887 5.468 -1.389 1.00 93.69 72 TYR A O 1
ATOM 612 N N . PHE A 1 73 ? 10.826 7.381 -2.549 1.00 91.50 73 PHE A N 1
ATOM 613 C CA . PHE A 1 73 ? 11.190 6.760 -3.834 1.00 91.50 73 PHE A CA 1
ATOM 614 C C . PHE A 1 73 ? 12.537 6.023 -3.782 1.00 91.50 73 PHE A C 1
ATOM 616 O O . PHE A 1 73 ? 12.691 4.959 -4.378 1.00 91.50 73 PHE A O 1
ATOM 623 N N . ASP A 1 74 ? 13.499 6.543 -3.018 1.00 89.69 74 ASP A N 1
ATOM 624 C CA . ASP A 1 74 ? 14.813 5.912 -2.855 1.00 89.69 74 ASP A CA 1
ATOM 625 C C . ASP A 1 74 ? 14.770 4.612 -2.040 1.00 89.69 74 ASP A C 1
ATOM 627 O O . ASP A 1 74 ? 15.706 3.811 -2.110 1.00 89.69 74 ASP A O 1
ATOM 631 N N . ASN A 1 75 ? 13.684 4.375 -1.296 1.00 90.62 75 ASN A N 1
ATOM 632 C CA . ASN A 1 75 ? 13.488 3.179 -0.481 1.00 90.62 75 ASN A CA 1
ATOM 633 C C . ASN A 1 75 ? 12.917 1.993 -1.275 1.00 90.62 75 ASN A C 1
ATOM 635 O O . ASN A 1 75 ? 12.859 0.891 -0.729 1.00 90.62 75 ASN A O 1
ATOM 639 N N . ILE A 1 76 ? 12.519 2.187 -2.539 1.00 92.00 76 ILE A N 1
ATOM 640 C CA . ILE A 1 76 ? 11.936 1.122 -3.363 1.00 92.00 76 ILE A CA 1
ATOM 641 C C . ILE A 1 76 ? 12.992 0.051 -3.657 1.00 92.00 76 ILE A C 1
ATOM 643 O O . ILE A 1 76 ? 13.999 0.291 -4.335 1.00 92.00 76 ILE A O 1
ATOM 647 N N . ASN A 1 77 ? 12.746 -1.172 -3.182 1.00 89.38 77 ASN A N 1
ATOM 648 C CA . ASN A 1 77 ? 13.640 -2.305 -3.404 1.00 89.38 77 ASN A CA 1
ATOM 649 C C . ASN A 1 77 ? 13.256 -3.091 -4.667 1.00 89.38 77 ASN A C 1
ATOM 651 O O . ASN A 1 77 ? 12.686 -4.177 -4.598 1.00 89.38 77 ASN A O 1
ATOM 655 N N . PHE A 1 78 ? 13.639 -2.572 -5.835 1.00 90.25 78 PHE A N 1
ATOM 656 C CA . PHE A 1 78 ? 13.392 -3.217 -7.132 1.00 90.25 78 PHE A CA 1
ATOM 657 C C . PHE A 1 78 ? 13.965 -4.638 -7.247 1.00 90.25 78 PHE A C 1
ATOM 659 O O . PHE A 1 78 ? 13.417 -5.469 -7.967 1.00 90.25 78 PHE A O 1
ATOM 666 N N . TYR A 1 79 ? 15.059 -4.942 -6.540 1.00 87.88 79 TYR A N 1
ATOM 667 C CA . TYR A 1 79 ? 15.691 -6.262 -6.603 1.00 87.88 79 TYR A CA 1
ATOM 668 C C . TYR A 1 79 ? 14.799 -7.367 -6.037 1.00 87.88 79 TYR A C 1
ATOM 670 O O . TYR A 1 79 ? 14.801 -8.475 -6.568 1.00 87.88 79 TYR A O 1
ATOM 678 N N . LYS A 1 80 ? 13.991 -7.055 -5.014 1.00 90.12 80 LYS A N 1
ATOM 679 C CA . LYS A 1 80 ? 13.031 -7.989 -4.408 1.00 90.12 80 LYS A CA 1
ATOM 680 C C . LYS A 1 80 ? 12.024 -8.541 -5.425 1.00 90.12 80 LYS A C 1
ATOM 682 O O . LYS A 1 80 ? 11.612 -9.687 -5.290 1.00 90.12 80 LYS A O 1
ATOM 687 N N . TYR A 1 81 ? 11.652 -7.734 -6.418 1.00 89.75 81 TYR A N 1
ATOM 688 C CA . TYR A 1 81 ? 10.591 -8.042 -7.384 1.00 89.75 81 TYR A CA 1
ATOM 689 C C . TYR A 1 81 ? 11.103 -8.605 -8.706 1.00 89.75 81 TYR A C 1
ATOM 691 O O . TYR A 1 81 ? 10.312 -8.990 -9.561 1.00 89.75 81 TYR A O 1
ATOM 699 N N . LEU A 1 82 ? 12.422 -8.653 -8.907 1.00 85.56 82 LEU A N 1
ATOM 700 C CA . LEU A 1 82 ? 12.960 -9.355 -10.062 1.00 85.56 82 LEU A CA 1
ATOM 701 C C . LEU A 1 82 ? 12.807 -10.868 -9.873 1.00 85.56 82 LEU A C 1
ATOM 703 O O . LEU A 1 82 ? 12.913 -11.354 -8.747 1.00 85.56 82 LEU A O 1
ATOM 707 N N . PRO A 1 83 ? 12.678 -11.642 -10.964 1.00 76.00 83 PRO A N 1
ATOM 708 C CA . PRO A 1 83 ? 12.570 -13.100 -10.898 1.00 76.00 83 PRO A CA 1
ATOM 709 C C . PRO A 1 83 ? 13.815 -13.784 -10.306 1.00 76.00 83 PRO A C 1
ATOM 711 O O . PRO A 1 83 ? 13.803 -14.991 -10.087 1.00 76.00 83 PRO A O 1
ATOM 714 N N . GLN A 1 84 ? 14.907 -13.039 -10.066 1.00 72.69 84 GLN A N 1
ATOM 715 C CA . GLN A 1 84 ? 16.194 -13.532 -9.550 1.00 72.69 84 GLN A CA 1
ATOM 716 C C . GLN A 1 84 ? 16.769 -14.717 -10.357 1.00 72.69 84 GLN A C 1
ATOM 718 O O . GLN A 1 84 ? 17.688 -15.405 -9.915 1.00 72.69 84 GLN A O 1
ATOM 723 N N . THR A 1 85 ? 16.265 -14.923 -11.576 1.00 68.38 85 THR A N 1
ATOM 724 C CA . THR A 1 85 ? 16.779 -15.863 -12.567 1.00 68.38 85 THR A CA 1
ATOM 725 C C . THR A 1 85 ? 17.928 -15.229 -13.354 1.00 68.38 85 THR A C 1
ATOM 727 O O . THR A 1 85 ? 18.331 -14.086 -13.132 1.00 68.38 85 THR A O 1
ATOM 730 N N . ASN A 1 86 ? 18.529 -15.996 -14.261 1.00 66.94 86 ASN A N 1
ATOM 731 C CA . ASN A 1 86 ? 19.722 -15.607 -15.004 1.00 66.94 86 ASN A CA 1
ATOM 732 C C . ASN A 1 86 ? 19.466 -14.399 -15.937 1.00 66.94 86 ASN A C 1
ATOM 734 O O . ASN A 1 86 ? 19.199 -14.571 -17.127 1.00 66.94 86 ASN A O 1
ATOM 738 N N . CYS A 1 87 ? 19.623 -13.174 -15.416 1.00 69.50 87 CYS A N 1
ATOM 739 C CA . CYS A 1 87 ? 19.466 -11.908 -16.149 1.00 69.50 87 CYS A CA 1
ATOM 740 C C . CYS A 1 87 ? 20.392 -11.751 -17.377 1.00 69.50 87 CYS A C 1
ATOM 742 O O . CYS A 1 87 ? 20.244 -10.782 -18.126 1.00 69.50 87 CYS A O 1
ATOM 744 N N . LYS A 1 88 ? 21.280 -12.724 -17.655 1.00 69.06 88 LYS A N 1
ATOM 745 C CA . LYS A 1 88 ? 21.989 -12.842 -18.942 1.00 69.06 88 LYS A CA 1
ATOM 746 C C . LYS A 1 88 ? 21.035 -12.891 -20.128 1.00 69.06 88 LYS A C 1
ATOM 748 O O . LYS A 1 88 ? 21.365 -12.351 -21.176 1.00 69.06 88 LYS A O 1
ATOM 753 N N . GLN A 1 89 ? 19.855 -13.491 -19.966 1.00 70.06 89 GLN A N 1
ATOM 754 C CA . GLN A 1 89 ? 18.845 -13.540 -21.030 1.00 70.06 89 GLN A CA 1
ATOM 755 C C . GLN A 1 89 ? 18.217 -12.173 -21.326 1.00 70.06 89 GLN A C 1
ATOM 757 O O . GLN A 1 89 ? 17.706 -11.965 -22.419 1.00 70.06 89 GLN A O 1
ATOM 762 N N . CYS A 1 90 ? 18.315 -11.228 -20.390 1.00 71.06 90 CYS A N 1
ATOM 763 C CA . CYS A 1 90 ? 17.913 -9.838 -20.594 1.00 71.06 90 CYS A CA 1
ATOM 764 C C . CYS A 1 90 ? 19.069 -8.971 -21.123 1.00 71.06 90 CYS A C 1
ATOM 766 O O . CYS A 1 90 ? 18.940 -7.757 -21.206 1.00 71.06 90 CYS A O 1
ATOM 768 N N . GLY A 1 91 ? 20.209 -9.586 -21.475 1.00 73.00 91 GLY A N 1
ATOM 769 C CA . GLY A 1 91 ? 21.387 -8.906 -22.017 1.00 73.00 91 GLY A CA 1
ATOM 770 C C . GLY A 1 91 ? 22.353 -8.355 -20.964 1.00 73.00 91 GLY A C 1
ATOM 771 O O . GLY A 1 91 ? 23.292 -7.646 -21.322 1.00 73.00 91 GLY A O 1
ATOM 772 N N . PHE A 1 92 ? 22.170 -8.677 -19.676 1.00 76.69 92 PHE A N 1
ATOM 773 C CA . PHE A 1 92 ? 22.987 -8.137 -18.583 1.00 76.69 92 PHE A CA 1
ATOM 774 C C . PHE A 1 92 ? 23.745 -9.223 -17.818 1.00 76.69 92 PHE A C 1
ATOM 776 O O . PHE A 1 92 ? 23.221 -10.290 -17.519 1.00 76.69 92 PHE A O 1
ATOM 783 N N . ASN A 1 93 ? 24.984 -8.925 -17.418 1.00 74.88 93 ASN A N 1
ATOM 784 C CA . ASN A 1 93 ? 25.848 -9.887 -16.715 1.00 74.88 93 ASN A CA 1
ATOM 785 C C . ASN A 1 93 ? 25.255 -10.391 -15.389 1.00 74.88 93 ASN A C 1
ATOM 787 O O . ASN A 1 93 ? 25.510 -11.525 -14.990 1.00 74.88 93 ASN A O 1
ATOM 791 N N . ASN A 1 94 ? 24.492 -9.541 -14.701 1.00 79.81 94 ASN A N 1
ATOM 792 C CA . ASN A 1 94 ? 23.752 -9.866 -13.490 1.00 79.81 94 ASN A CA 1
ATOM 793 C C . ASN A 1 94 ? 22.540 -8.924 -13.355 1.00 79.81 94 ASN A C 1
ATOM 795 O O . ASN A 1 94 ? 22.479 -7.871 -13.995 1.00 79.81 94 ASN A O 1
ATOM 799 N N . CYS A 1 95 ? 21.581 -9.299 -12.510 1.00 80.25 95 CYS A N 1
ATOM 800 C CA . CYS A 1 95 ? 20.351 -8.532 -12.311 1.00 80.25 95 CYS A CA 1
ATOM 801 C C . CYS A 1 95 ? 20.597 -7.150 -11.687 1.00 80.25 95 CYS A C 1
ATOM 803 O O . CYS A 1 95 ? 19.878 -6.202 -11.983 1.00 80.25 95 CYS A O 1
ATOM 805 N N . LEU A 1 96 ? 21.654 -6.995 -10.884 1.00 82.06 96 LEU A N 1
ATOM 806 C CA . LEU A 1 96 ? 22.031 -5.701 -10.304 1.00 82.06 96 LEU A CA 1
ATOM 807 C C . LEU A 1 96 ? 22.466 -4.690 -11.373 1.00 82.06 96 LEU A C 1
ATOM 809 O O . LEU A 1 96 ? 22.107 -3.518 -11.290 1.00 82.06 96 LEU A O 1
ATOM 813 N N . ASN A 1 97 ? 23.196 -5.130 -12.399 1.00 82.75 97 ASN A N 1
ATOM 814 C CA . ASN A 1 97 ? 23.593 -4.285 -13.522 1.00 82.75 97 ASN A CA 1
ATOM 815 C C . ASN A 1 97 ? 22.380 -3.863 -14.350 1.00 82.75 97 ASN A C 1
ATOM 817 O O . ASN A 1 97 ? 22.317 -2.709 -14.766 1.00 82.75 97 ASN A O 1
ATOM 821 N N . PHE A 1 98 ? 21.417 -4.770 -14.542 1.00 82.81 98 PHE A N 1
ATOM 822 C CA . PHE A 1 98 ? 20.148 -4.452 -15.192 1.00 82.81 98 PHE A CA 1
ATOM 823 C C . PHE A 1 98 ? 19.381 -3.376 -14.413 1.00 82.81 98 PHE A C 1
ATOM 825 O O . PHE A 1 98 ? 19.072 -2.328 -14.972 1.00 82.81 98 PHE A O 1
ATOM 832 N N . LEU A 1 99 ? 19.183 -3.566 -13.103 1.00 83.69 99 LEU A N 1
ATOM 833 C CA . LEU A 1 99 ? 18.533 -2.574 -12.235 1.00 83.69 99 LEU A CA 1
ATOM 834 C C . LEU A 1 99 ? 19.247 -1.226 -12.244 1.00 83.69 99 LEU A C 1
ATOM 836 O O . LEU A 1 99 ? 18.607 -0.184 -12.351 1.00 83.69 99 LEU A O 1
ATOM 840 N N . LYS A 1 100 ? 20.580 -1.234 -12.126 1.00 83.38 100 LYS A N 1
ATOM 841 C CA . LYS A 1 100 ? 21.374 -0.006 -12.157 1.00 83.38 100 LYS A CA 1
ATOM 842 C C . LYS A 1 100 ? 21.156 0.720 -13.476 1.00 83.38 100 LYS A C 1
ATOM 844 O O . LYS A 1 100 ? 20.944 1.926 -13.462 1.00 83.38 100 LYS A O 1
ATOM 849 N N . LYS A 1 101 ? 21.164 -0.011 -14.595 1.00 82.69 101 LYS A N 1
ATOM 850 C CA . LYS A 1 101 ? 20.931 0.575 -15.910 1.00 82.69 101 LYS A CA 1
ATOM 851 C C . LYS A 1 101 ? 19.517 1.146 -16.013 1.00 82.69 101 LYS A C 1
ATOM 853 O O . LYS A 1 101 ? 19.427 2.313 -16.357 1.00 82.69 101 LYS A O 1
ATOM 858 N N . MET A 1 102 ? 18.477 0.418 -15.596 1.00 82.75 102 MET A N 1
ATOM 859 C CA . MET A 1 102 ? 17.088 0.914 -15.582 1.00 82.75 102 MET A CA 1
ATOM 860 C C . MET A 1 102 ? 16.905 2.174 -14.725 1.00 82.75 102 MET A C 1
ATOM 862 O O . MET A 1 102 ? 16.166 3.072 -15.099 1.00 82.75 102 MET A O 1
ATOM 866 N N . ARG A 1 103 ? 17.607 2.288 -13.589 1.00 82.06 103 ARG A N 1
ATOM 867 C CA . ARG A 1 103 ? 17.541 3.491 -12.737 1.00 82.06 103 ARG A CA 1
ATOM 868 C C . ARG A 1 103 ? 18.285 4.699 -13.308 1.00 82.06 103 ARG A C 1
ATOM 870 O O . ARG A 1 103 ? 17.966 5.825 -12.951 1.00 82.06 103 ARG A O 1
ATOM 877 N N . THR A 1 104 ? 19.324 4.471 -14.109 1.00 80.88 104 THR A N 1
ATOM 878 C CA . THR A 1 104 ? 20.191 5.546 -14.635 1.00 80.88 104 THR A CA 1
ATOM 879 C C . THR A 1 104 ? 19.889 5.940 -16.074 1.00 80.88 104 THR A C 1
ATOM 881 O O . THR A 1 104 ? 20.275 7.023 -16.500 1.00 80.88 104 THR A O 1
ATOM 884 N N . ASP A 1 105 ? 19.279 5.042 -16.840 1.00 77.56 105 ASP A N 1
ATOM 885 C CA . ASP A 1 105 ? 19.052 5.189 -18.269 1.00 77.56 105 ASP A CA 1
ATOM 886 C C . ASP A 1 105 ? 17.554 5.149 -18.539 1.00 77.56 105 ASP A C 1
ATOM 888 O O . ASP A 1 105 ? 16.959 4.080 -18.640 1.00 77.56 105 ASP A O 1
ATOM 892 N N . GLU A 1 106 ? 16.959 6.333 -18.675 1.00 71.38 106 GLU A N 1
ATOM 893 C CA . GLU A 1 106 ? 15.525 6.500 -18.940 1.00 71.38 106 GLU A CA 1
ATOM 894 C C . GLU A 1 106 ? 15.070 5.904 -20.280 1.00 71.38 106 GLU A C 1
ATOM 896 O O . GLU A 1 106 ? 13.878 5.872 -20.553 1.00 71.38 106 GLU A O 1
ATOM 901 N N . ARG A 1 107 ? 15.993 5.458 -21.142 1.00 71.00 107 ARG A N 1
ATOM 902 C CA . ARG A 1 107 ? 15.663 4.822 -22.427 1.00 71.00 107 ARG A CA 1
ATOM 903 C C . ARG A 1 107 ? 15.562 3.304 -22.330 1.00 71.00 107 ARG A C 1
ATOM 905 O O . ARG A 1 107 ? 15.177 2.665 -23.308 1.00 71.00 107 ARG A O 1
ATOM 912 N N . LEU A 1 108 ? 15.997 2.717 -21.214 1.00 75.19 108 LEU A N 1
ATOM 913 C CA . LEU A 1 108 ? 15.935 1.278 -21.017 1.00 75.19 108 LEU A CA 1
ATOM 914 C C . LEU A 1 108 ? 14.576 0.906 -20.424 1.00 75.19 108 LEU A C 1
ATOM 916 O O . LEU A 1 108 ? 14.372 0.985 -19.216 1.00 75.19 108 LEU A O 1
ATOM 920 N N . GLU A 1 109 ? 13.685 0.461 -21.298 1.00 76.31 109 GLU A N 1
ATOM 921 C CA . GLU A 1 109 ? 12.353 -0.010 -20.933 1.00 76.31 109 GLU A CA 1
ATOM 922 C C . GLU A 1 109 ? 12.411 -1.452 -20.369 1.00 76.31 109 GLU A C 1
ATOM 924 O O . GLU A 1 109 ? 13.132 -2.299 -20.923 1.00 76.31 109 GLU A O 1
ATOM 929 N N . PRO A 1 110 ? 11.692 -1.772 -19.273 1.00 78.62 110 PRO A N 1
ATOM 930 C CA . PRO A 1 110 ? 11.675 -3.114 -18.677 1.00 78.62 110 PRO A CA 1
ATOM 931 C C . PRO A 1 110 ? 11.250 -4.233 -19.643 1.00 78.62 110 PRO A C 1
ATOM 933 O O . PRO A 1 110 ? 11.690 -5.375 -19.499 1.00 78.62 110 PRO A O 1
ATOM 936 N N . GLU A 1 111 ? 10.455 -3.902 -20.660 1.00 78.00 111 GLU A N 1
ATOM 937 C CA . GLU A 1 111 ? 9.953 -4.787 -21.715 1.00 78.00 111 GLU A CA 1
ATOM 938 C C . GLU A 1 111 ? 11.075 -5.421 -22.553 1.00 78.00 111 GLU A C 1
ATOM 940 O O . GLU A 1 111 ? 10.866 -6.440 -23.209 1.00 78.00 111 GLU A O 1
ATOM 945 N N . VAL A 1 112 ? 12.290 -4.859 -22.515 1.00 75.00 112 VAL A N 1
ATOM 946 C CA . VAL A 1 112 ? 13.470 -5.436 -23.179 1.00 75.00 112 VAL A CA 1
ATOM 947 C C . VAL A 1 112 ? 13.853 -6.796 -22.576 1.00 75.00 112 VAL A C 1
ATOM 949 O O . VAL A 1 112 ? 14.518 -7.593 -23.236 1.00 75.00 112 VAL A O 1
ATOM 952 N N . CYS A 1 113 ? 13.450 -7.087 -21.336 1.00 78.44 113 CYS A N 1
ATOM 953 C CA . CYS A 1 113 ? 13.772 -8.328 -20.640 1.00 78.44 113 CYS A CA 1
ATOM 954 C C . CYS A 1 113 ? 12.721 -9.414 -20.939 1.00 78.44 113 CYS A C 1
ATOM 956 O O . CYS A 1 113 ? 11.624 -9.351 -20.388 1.00 78.44 113 CYS A O 1
ATOM 958 N N . PRO A 1 114 ? 13.045 -10.480 -21.705 1.00 78.88 114 PRO A N 1
ATOM 959 C CA . PRO A 1 114 ? 12.068 -11.517 -22.069 1.00 78.88 114 PRO A CA 1
ATOM 960 C C . PRO A 1 114 ? 11.572 -12.354 -20.881 1.00 78.88 114 PRO A C 1
ATOM 962 O O . PRO A 1 114 ? 10.672 -13.173 -21.027 1.00 78.88 114 PRO A O 1
ATOM 965 N N . GLN A 1 115 ? 12.226 -12.218 -19.725 1.00 81.50 115 GLN A N 1
ATOM 966 C CA . GLN A 1 115 ? 11.882 -12.913 -18.484 1.00 81.50 115 GLN A CA 1
ATOM 967 C C . GLN A 1 115 ? 10.822 -12.174 -17.663 1.00 81.50 115 GLN A C 1
ATOM 969 O O . GLN A 1 115 ? 10.314 -12.737 -16.698 1.00 81.50 115 GLN A O 1
ATOM 974 N N . LEU A 1 116 ? 10.514 -10.922 -18.006 1.00 85.00 116 LEU A N 1
ATOM 975 C CA . LEU A 1 116 ? 9.418 -10.185 -17.394 1.00 85.00 116 LEU A CA 1
ATOM 976 C C . LEU A 1 116 ? 8.165 -10.389 -18.240 1.00 85.00 116 LEU A C 1
ATOM 978 O O . LEU A 1 116 ? 8.200 -10.249 -19.463 1.00 85.00 116 LEU A O 1
ATOM 982 N N . SER A 1 117 ? 7.055 -10.719 -17.583 1.00 89.56 117 SER A N 1
ATOM 983 C CA . SER A 1 117 ? 5.754 -10.664 -18.237 1.00 89.56 117 SER A CA 1
ATOM 984 C C . SER A 1 117 ? 5.439 -9.220 -18.646 1.00 89.56 117 SER A C 1
ATOM 986 O O . SER A 1 117 ? 6.050 -8.265 -18.159 1.00 89.56 117 SER A O 1
ATOM 988 N N . VAL A 1 118 ? 4.436 -9.048 -19.506 1.00 91.56 118 VAL A N 1
ATOM 989 C CA . VAL A 1 118 ? 3.974 -7.716 -19.918 1.00 91.56 118 VAL A CA 1
ATOM 990 C C . VAL A 1 118 ? 3.498 -6.895 -18.714 1.00 91.56 118 VAL A C 1
ATOM 992 O O . VAL A 1 118 ? 3.847 -5.722 -18.600 1.00 91.56 118 VAL A O 1
ATOM 995 N N . ASN A 1 119 ? 2.751 -7.509 -17.791 1.00 93.12 119 ASN A N 1
ATOM 996 C CA . ASN A 1 119 ? 2.235 -6.817 -16.609 1.00 93.12 119 ASN A CA 1
ATOM 997 C C . ASN A 1 119 ? 3.356 -6.499 -15.620 1.00 93.12 119 ASN A C 1
ATOM 999 O O . ASN A 1 119 ? 3.404 -5.397 -15.079 1.00 93.12 119 ASN A O 1
ATOM 1003 N N . MET A 1 120 ? 4.311 -7.414 -15.443 1.00 92.81 120 MET A N 1
ATOM 1004 C CA . MET A 1 120 ? 5.453 -7.167 -14.574 1.00 92.81 120 MET A CA 1
ATOM 1005 C C . MET A 1 120 ? 6.352 -6.059 -15.134 1.00 92.81 120 MET A C 1
ATOM 1007 O O . MET A 1 120 ? 6.759 -5.166 -14.393 1.00 92.81 120 MET A O 1
ATOM 1011 N N . ALA A 1 121 ? 6.637 -6.064 -16.440 1.00 91.94 121 ALA A N 1
ATOM 1012 C CA . ALA A 1 121 ? 7.386 -4.994 -17.099 1.00 91.94 121 ALA A CA 1
ATOM 1013 C C . ALA A 1 121 ? 6.683 -3.634 -16.940 1.00 91.94 121 ALA A C 1
ATOM 1015 O O . ALA A 1 121 ? 7.321 -2.653 -16.554 1.00 91.94 121 ALA A O 1
ATOM 1016 N N . TYR A 1 122 ? 5.360 -3.604 -17.120 1.00 94.06 122 TYR A N 1
ATOM 1017 C CA . TYR A 1 122 ? 4.544 -2.417 -16.881 1.00 94.06 122 TYR A CA 1
ATOM 1018 C C . TYR A 1 122 ? 4.634 -1.927 -15.427 1.00 94.06 122 TYR A C 1
ATOM 1020 O O . TYR A 1 122 ? 4.899 -0.747 -15.187 1.00 94.06 122 TYR A O 1
ATOM 1028 N N . ALA A 1 123 ? 4.499 -2.826 -14.450 1.00 95.38 123 ALA A N 1
ATOM 1029 C CA . ALA A 1 123 ? 4.649 -2.509 -13.033 1.00 95.38 123 ALA A CA 1
ATOM 1030 C C . ALA A 1 123 ? 6.030 -1.907 -12.711 1.00 95.38 123 ALA A C 1
ATOM 1032 O O . ALA A 1 123 ? 6.123 -0.914 -11.983 1.00 95.38 123 ALA A O 1
ATOM 1033 N N . PHE A 1 124 ? 7.102 -2.458 -13.294 1.00 93.50 124 PHE A N 1
ATOM 1034 C CA . PHE A 1 124 ? 8.448 -1.888 -13.193 1.00 93.50 124 PHE A CA 1
ATOM 1035 C C . PHE A 1 124 ? 8.525 -0.485 -13.787 1.00 93.50 124 PHE A C 1
ATOM 1037 O O . PHE A 1 124 ? 9.113 0.395 -13.160 1.00 93.50 124 PHE A O 1
ATOM 1044 N N . ASN A 1 125 ? 7.924 -0.261 -14.954 1.00 92.69 125 ASN A N 1
ATOM 1045 C CA . ASN A 1 125 ? 7.944 1.036 -15.617 1.00 92.69 125 ASN A CA 1
ATOM 1046 C C . ASN A 1 125 ? 7.267 2.115 -14.755 1.00 92.69 125 ASN A C 1
ATOM 1048 O O . ASN A 1 125 ? 7.863 3.161 -14.487 1.00 92.69 125 ASN A O 1
ATOM 1052 N N . ILE A 1 126 ? 6.072 1.826 -14.225 1.00 94.69 126 ILE A N 1
ATOM 1053 C CA . ILE A 1 126 ? 5.363 2.744 -13.323 1.00 94.69 126 ILE A CA 1
ATOM 1054 C C . ILE A 1 126 ? 6.188 3.027 -12.064 1.00 94.69 126 ILE A C 1
ATOM 1056 O O . ILE A 1 126 ? 6.329 4.186 -11.683 1.00 94.69 126 ILE A O 1
ATOM 1060 N N . ALA A 1 127 ? 6.775 2.005 -11.436 1.00 94.88 127 ALA A N 1
ATOM 1061 C CA . ALA A 1 127 ? 7.555 2.193 -10.214 1.00 94.88 127 ALA A CA 1
ATOM 1062 C C . ALA A 1 127 ? 8.861 2.980 -10.444 1.00 94.88 127 ALA A C 1
ATOM 1064 O O . ALA A 1 127 ? 9.213 3.839 -9.634 1.00 94.88 127 ALA A O 1
ATOM 1065 N N . LEU A 1 128 ? 9.570 2.743 -11.555 1.00 92.38 128 LEU A N 1
ATOM 1066 C CA . LEU A 1 128 ? 10.766 3.510 -11.940 1.00 92.38 128 LEU A CA 1
ATOM 1067 C C . LEU A 1 128 ? 10.425 4.979 -12.230 1.00 92.38 128 LEU A C 1
ATOM 1069 O O . LEU A 1 128 ? 11.179 5.886 -11.871 1.00 92.38 128 LEU A O 1
ATOM 1073 N N . ASN A 1 129 ? 9.259 5.218 -12.831 1.00 92.06 129 ASN A N 1
ATOM 1074 C CA . ASN A 1 129 ? 8.770 6.542 -13.197 1.00 92.06 129 ASN A CA 1
ATOM 1075 C C . ASN A 1 129 ? 7.745 7.111 -12.199 1.00 92.06 129 ASN A C 1
ATOM 1077 O O . ASN A 1 129 ? 7.029 8.054 -12.530 1.00 92.06 129 ASN A O 1
ATOM 1081 N N . ALA A 1 130 ? 7.695 6.608 -10.959 1.00 93.19 130 ALA A N 1
ATOM 1082 C CA . ALA A 1 130 ? 6.676 7.003 -9.982 1.00 93.19 130 ALA A CA 1
ATOM 1083 C C . ALA A 1 130 ? 6.682 8.516 -9.685 1.00 93.19 130 ALA A C 1
ATOM 1085 O O . ALA A 1 130 ? 5.627 9.115 -9.495 1.00 93.19 130 ALA A O 1
ATOM 1086 N N . HIS A 1 131 ? 7.853 9.156 -9.739 1.00 91.06 131 HIS A N 1
ATOM 1087 C CA . HIS A 1 131 ? 8.023 10.608 -9.597 1.00 91.06 131 HIS A CA 1
ATOM 1088 C C . HIS A 1 131 ? 7.389 11.436 -10.734 1.00 91.06 131 HIS A C 1
ATOM 1090 O O . HIS A 1 131 ? 7.196 12.636 -10.570 1.00 91.06 131 HIS A O 1
ATOM 1096 N N . LYS A 1 132 ? 7.096 10.821 -11.889 1.00 92.38 132 LYS A N 1
ATOM 1097 C CA . LYS A 1 132 ? 6.381 11.450 -13.015 1.00 92.38 132 LYS A CA 1
ATOM 1098 C C . LYS A 1 132 ? 4.863 11.288 -12.882 1.00 92.38 132 LYS A C 1
ATOM 1100 O O . LYS A 1 132 ? 4.119 12.099 -13.421 1.00 92.38 132 LYS A O 1
ATOM 1105 N N . VAL A 1 133 ? 4.416 10.236 -12.191 1.00 93.50 133 VAL A N 1
ATOM 1106 C CA . VAL A 1 133 ? 2.994 9.929 -11.957 1.00 93.50 133 VAL A CA 1
ATOM 1107 C C . VAL A 1 133 ? 2.465 10.702 -10.754 1.00 93.50 133 VAL A C 1
ATOM 1109 O O . VAL A 1 133 ? 1.379 11.276 -10.800 1.00 93.50 133 VAL A O 1
ATOM 1112 N N . ILE A 1 134 ? 3.228 10.704 -9.663 1.00 93.94 134 ILE A N 1
ATOM 1113 C CA . ILE A 1 134 ? 2.832 11.344 -8.416 1.00 93.94 134 ILE A CA 1
ATOM 1114 C C . ILE A 1 134 ? 3.207 12.831 -8.480 1.00 93.94 134 ILE A C 1
ATOM 1116 O O . ILE A 1 134 ? 4.359 13.148 -8.779 1.00 93.94 134 ILE A O 1
ATOM 1120 N N . PRO A 1 135 ? 2.273 13.751 -8.181 1.00 89.50 135 PRO A N 1
ATOM 1121 C CA . PRO A 1 135 ? 2.577 15.176 -8.163 1.00 89.50 135 PRO A CA 1
ATOM 1122 C C . PRO A 1 135 ? 3.588 15.525 -7.069 1.00 89.50 135 PRO A C 1
ATOM 1124 O O . PRO A 1 135 ? 3.665 14.878 -6.022 1.00 89.50 135 PRO A O 1
ATOM 1127 N N . GLU A 1 136 ? 4.344 16.597 -7.291 1.00 88.19 136 GLU A N 1
ATOM 1128 C CA . GLU A 1 136 ? 5.245 17.119 -6.270 1.00 88.19 136 GLU A CA 1
ATOM 1129 C C . GLU A 1 136 ? 4.451 17.653 -5.075 1.00 88.19 136 GLU A C 1
ATOM 1131 O O . GLU A 1 136 ? 3.537 18.464 -5.227 1.00 88.19 136 GLU A O 1
ATOM 1136 N N . ILE A 1 137 ? 4.828 17.210 -3.878 1.00 89.25 137 ILE A N 1
ATOM 1137 C CA . ILE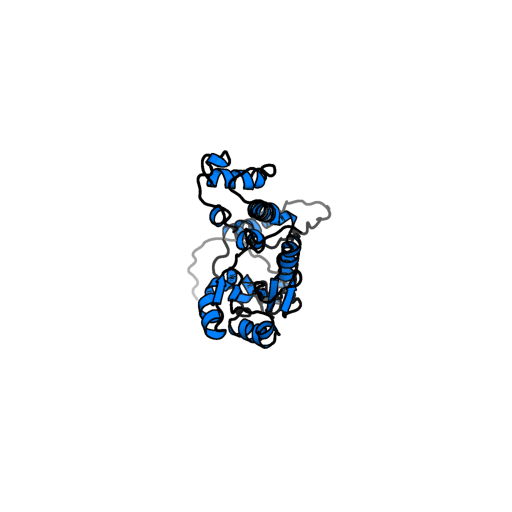 A 1 137 ? 4.153 17.579 -2.637 1.00 89.25 137 ILE A CA 1
ATOM 1138 C C . ILE A 1 137 ? 5.015 18.574 -1.866 1.00 89.25 137 ILE A C 1
ATOM 1140 O O . ILE A 1 137 ? 6.169 18.290 -1.529 1.00 89.25 137 ILE A O 1
ATOM 1144 N N . GLU A 1 138 ? 4.454 19.743 -1.569 1.00 87.31 138 GLU A N 1
ATOM 1145 C CA . GLU A 1 138 ? 5.094 20.716 -0.687 1.00 87.31 138 GLU A CA 1
ATOM 1146 C C . GLU A 1 138 ? 5.064 20.220 0.762 1.00 87.31 138 GLU A C 1
ATOM 1148 O O . GLU A 1 138 ? 4.074 19.663 1.238 1.00 87.31 138 GLU A O 1
ATOM 1153 N N . LEU A 1 139 ? 6.163 20.431 1.484 1.00 83.94 139 LEU A N 1
ATOM 1154 C CA . LEU A 1 139 ? 6.246 20.075 2.892 1.00 83.94 139 LEU A CA 1
ATOM 1155 C C . LEU A 1 139 ? 5.342 21.004 3.711 1.00 83.94 139 LEU A C 1
ATOM 1157 O O . LEU A 1 139 ? 5.568 22.214 3.786 1.00 83.94 139 LEU A O 1
ATOM 1161 N N . MET A 1 140 ? 4.323 20.425 4.342 1.00 78.25 140 MET A N 1
ATOM 1162 C CA . MET A 1 140 ? 3.361 21.165 5.155 1.00 78.25 140 MET A CA 1
ATOM 1163 C C . MET A 1 140 ? 3.774 21.199 6.624 1.00 78.25 140 MET A C 1
ATOM 1165 O O . MET A 1 140 ? 4.391 20.272 7.141 1.00 78.25 140 MET A O 1
ATOM 1169 N N . GLN A 1 141 ? 3.406 22.281 7.310 1.00 81.19 141 GLN A N 1
ATOM 1170 C CA . GLN A 1 141 ? 3.667 22.440 8.745 1.00 81.19 141 GLN A CA 1
ATOM 1171 C C . GLN A 1 141 ? 2.590 21.795 9.620 1.00 81.19 141 GLN A C 1
ATOM 1173 O O . GLN A 1 141 ? 2.847 21.512 10.787 1.00 81.19 141 GLN A O 1
ATOM 1178 N N . LEU A 1 142 ? 1.385 21.603 9.078 1.00 88.00 142 LEU A N 1
ATOM 1179 C CA . LEU A 1 142 ? 0.232 21.083 9.803 1.00 88.00 142 LEU A CA 1
ATOM 1180 C C . LEU A 1 142 ? -0.428 19.942 9.016 1.00 88.00 142 LEU A C 1
ATOM 1182 O O . LEU A 1 142 ? -0.475 20.017 7.784 1.00 88.00 142 LEU A O 1
ATOM 1186 N N . PRO A 1 143 ? -0.958 18.919 9.710 1.00 91.69 143 PRO A N 1
ATOM 1187 C CA . PRO A 1 143 ? -1.758 17.872 9.089 1.00 91.69 143 PRO A CA 1
ATOM 1188 C C . PRO A 1 143 ? -3.016 18.441 8.427 1.00 91.69 143 PRO A C 1
ATOM 1190 O O . PRO A 1 143 ? -3.666 19.329 8.985 1.00 91.69 143 PRO A O 1
ATOM 1193 N N . ILE A 1 144 ? -3.382 17.898 7.266 1.00 94.38 144 ILE A N 1
ATOM 1194 C CA . ILE A 1 144 ? -4.653 18.202 6.601 1.00 94.38 144 ILE A CA 1
ATOM 1195 C C . ILE A 1 144 ? -5.473 16.910 6.531 1.00 94.38 144 ILE A C 1
ATOM 1197 O O . ILE A 1 144 ? -5.104 15.994 5.788 1.00 94.38 144 ILE A O 1
ATOM 1201 N N . PRO A 1 145 ? -6.551 16.792 7.329 1.00 96.81 145 PRO A N 1
ATOM 1202 C CA . PRO A 1 145 ? -7.432 15.636 7.289 1.00 96.81 145 PRO A CA 1
ATOM 1203 C C . PRO A 1 145 ? -8.271 15.632 6.010 1.00 96.81 145 PRO A C 1
ATOM 1205 O O . PRO A 1 145 ? -9.090 16.518 5.780 1.00 96.81 145 PRO A O 1
ATOM 1208 N N . GLY A 1 146 ? -8.093 14.593 5.210 1.00 96.81 146 GLY A N 1
ATOM 1209 C CA . GLY A 1 146 ? -9.029 14.147 4.191 1.00 96.81 146 GLY A CA 1
ATOM 1210 C C . GLY A 1 146 ? -10.162 13.305 4.785 1.00 96.81 146 GLY A C 1
ATOM 1211 O O . GLY A 1 146 ? -10.290 13.118 6.001 1.00 96.81 146 GLY A O 1
ATOM 1212 N N . LYS A 1 147 ? -11.017 12.776 3.906 1.00 96.75 147 LYS A N 1
ATOM 1213 C CA . LYS A 1 147 ? -12.217 12.031 4.308 1.00 96.75 147 LYS A CA 1
ATOM 1214 C C . LYS A 1 147 ? -11.841 10.616 4.780 1.00 96.75 147 LYS A C 1
ATOM 1216 O O . LYS A 1 147 ? -11.324 9.851 3.964 1.00 96.75 147 LYS A O 1
ATOM 1221 N N . PRO A 1 148 ? -12.102 10.235 6.044 1.00 97.50 148 PRO A N 1
ATOM 1222 C CA . PRO A 1 148 ? -11.934 8.857 6.486 1.00 97.50 148 PRO A CA 1
ATOM 1223 C C . PRO A 1 148 ? -13.083 7.972 5.984 1.00 97.50 148 PRO A C 1
ATOM 1225 O O . PRO A 1 148 ? -14.150 8.454 5.589 1.00 97.50 148 PRO A O 1
ATOM 1228 N N . GLY A 1 149 ? -12.872 6.663 6.051 1.00 97.00 149 GLY A N 1
ATOM 1229 C CA . GLY A 1 149 ? -13.837 5.642 5.669 1.00 97.00 149 GLY A CA 1
ATOM 1230 C C . GLY A 1 149 ? -13.380 4.794 4.489 1.00 97.00 149 GLY A C 1
ATOM 1231 O O . GLY A 1 149 ? -12.273 4.938 3.967 1.00 97.00 149 GLY A O 1
ATOM 1232 N N . LEU A 1 150 ? -14.256 3.869 4.109 1.00 97.31 150 LEU A N 1
ATOM 1233 C CA . LEU A 1 150 ? -14.040 2.965 2.991 1.00 97.31 150 LEU A CA 1
ATOM 1234 C C . LEU A 1 150 ? -14.297 3.683 1.665 1.00 97.31 150 LEU A C 1
ATOM 1236 O O . LEU A 1 150 ? -15.335 4.328 1.501 1.00 97.31 150 LEU A O 1
ATOM 1240 N N . ILE A 1 151 ? -13.386 3.504 0.716 1.00 96.75 151 ILE A N 1
ATOM 1241 C CA . ILE A 1 151 ? -13.607 3.820 -0.691 1.00 96.75 151 ILE A CA 1
ATOM 1242 C C . ILE A 1 151 ? -13.389 2.581 -1.558 1.00 96.75 151 ILE A C 1
ATOM 1244 O O . ILE A 1 151 ? -12.673 1.647 -1.189 1.00 96.75 151 ILE A O 1
ATOM 1248 N N . GLU A 1 152 ? -14.003 2.614 -2.731 1.00 97.44 152 GLU A N 1
ATOM 1249 C CA . GLU A 1 152 ? -13.925 1.576 -3.748 1.00 97.44 152 GLU A CA 1
ATOM 1250 C C . GLU A 1 152 ? -13.133 2.102 -4.942 1.00 97.44 152 GLU A C 1
ATOM 1252 O O . GLU A 1 152 ? -13.421 3.180 -5.466 1.00 97.44 152 GLU A O 1
ATOM 1257 N N . ILE A 1 153 ? -12.134 1.337 -5.371 1.00 97.94 153 ILE A N 1
ATOM 1258 C CA . ILE A 1 153 ? -11.313 1.627 -6.544 1.00 97.94 153 ILE A CA 1
ATOM 1259 C C . ILE A 1 153 ? -11.604 0.565 -7.598 1.00 97.94 153 ILE A C 1
ATOM 1261 O O . ILE A 1 153 ? -11.535 -0.627 -7.307 1.00 97.94 153 ILE A O 1
ATOM 1265 N N . ASN A 1 154 ? -11.909 1.009 -8.820 1.00 96.88 154 ASN A N 1
ATOM 1266 C CA . ASN A 1 154 ? -12.136 0.158 -9.993 1.00 96.88 154 ASN A CA 1
ATOM 1267 C C . ASN A 1 154 ? -13.203 -0.944 -9.802 1.00 96.88 154 ASN A C 1
ATOM 1269 O O . ASN A 1 154 ? -13.034 -2.045 -10.309 1.00 96.88 154 ASN A O 1
ATOM 1273 N N . MET A 1 155 ? -14.314 -0.634 -9.117 1.00 96.44 155 MET A N 1
ATOM 1274 C CA . MET A 1 155 ? -15.469 -1.538 -8.918 1.00 96.44 155 MET A CA 1
ATOM 1275 C C . MET A 1 155 ? -15.078 -2.900 -8.309 1.00 96.44 155 MET A C 1
ATOM 1277 O O . MET A 1 155 ? -15.124 -3.923 -8.992 1.00 96.44 155 MET A O 1
ATOM 1281 N N . PRO A 1 156 ? -14.664 -2.928 -7.033 1.00 97.50 156 PRO A N 1
ATOM 1282 C CA . PRO A 1 156 ? -14.203 -4.147 -6.391 1.00 97.50 156 PRO A CA 1
ATOM 1283 C C . PRO A 1 156 ? -15.302 -5.186 -6.154 1.00 97.50 156 PRO A C 1
ATOM 1285 O O . PRO A 1 156 ? -16.467 -4.852 -5.952 1.00 97.50 156 PRO A O 1
ATOM 1288 N N . ASP A 1 157 ? -14.891 -6.455 -6.148 1.00 96.50 157 ASP A N 1
ATOM 1289 C CA . ASP A 1 157 ? -15.715 -7.611 -5.809 1.00 96.50 157 ASP A CA 1
ATOM 1290 C C . ASP A 1 157 ? -15.256 -8.252 -4.487 1.00 96.50 157 ASP A C 1
ATOM 1292 O O . ASP A 1 157 ? -14.416 -7.709 -3.770 1.00 96.50 157 ASP A O 1
ATOM 1296 N N . GLU A 1 158 ? -15.819 -9.407 -4.138 1.00 97.19 158 GLU A N 1
ATOM 1297 C CA . GLU A 1 158 ? -15.537 -10.116 -2.885 1.00 97.19 158 GLU A CA 1
ATOM 1298 C C . GLU A 1 158 ? -14.094 -10.622 -2.724 1.00 97.19 158 GLU A C 1
ATOM 1300 O O . GLU A 1 158 ? -13.676 -10.912 -1.599 1.00 97.19 158 GLU A O 1
ATOM 1305 N N . ASN A 1 159 ? -13.331 -10.706 -3.815 1.00 96.50 159 ASN A N 1
ATOM 1306 C CA . ASN A 1 159 ? -11.942 -11.162 -3.840 1.00 96.50 159 ASN A CA 1
ATOM 1307 C C . ASN A 1 159 ? -10.944 -9.999 -3.946 1.00 96.50 159 ASN A C 1
ATOM 1309 O O . ASN A 1 159 ? -9.731 -10.219 -3.901 1.00 96.50 159 ASN A O 1
ATOM 1313 N N . SER A 1 160 ? -11.432 -8.766 -4.099 1.00 97.69 160 SER A N 1
ATOM 1314 C CA . SER A 1 160 ? -10.582 -7.588 -4.212 1.00 97.69 160 SER A CA 1
ATOM 1315 C C . SER A 1 160 ? -9.811 -7.304 -2.920 1.00 97.69 160 SER A C 1
ATOM 1317 O O . SER A 1 160 ? -10.406 -7.259 -1.842 1.00 97.69 160 SER A O 1
ATOM 1319 N N . PRO A 1 161 ? -8.502 -7.005 -3.007 1.00 97.75 161 PRO A N 1
ATOM 1320 C CA . PRO A 1 161 ? -7.678 -6.731 -1.837 1.00 97.75 161 PRO A CA 1
ATOM 1321 C C . PRO A 1 161 ? -8.145 -5.499 -1.053 1.00 97.75 161 PRO A C 1
ATOM 1323 O O . PRO A 1 161 ? -8.494 -4.462 -1.625 1.00 97.75 161 PRO A O 1
ATOM 1326 N N . LEU A 1 162 ? -8.055 -5.602 0.276 1.00 98.44 162 LEU A N 1
ATOM 1327 C CA . LEU A 1 162 ? -8.273 -4.507 1.218 1.00 98.44 162 LEU A CA 1
ATOM 1328 C C . LEU A 1 162 ? -6.943 -3.841 1.594 1.00 98.44 162 LEU A C 1
ATOM 1330 O O . LEU A 1 162 ? -6.097 -4.451 2.245 1.00 98.44 162 LEU A O 1
ATOM 1334 N N . LEU A 1 163 ? -6.782 -2.573 1.227 1.00 98.69 163 LEU A N 1
ATOM 1335 C CA . LEU A 1 163 ? -5.670 -1.710 1.622 1.00 98.69 163 LEU A CA 1
ATOM 1336 C C . LEU A 1 163 ? -6.082 -0.826 2.808 1.00 98.69 163 LEU A C 1
ATOM 1338 O O . LEU A 1 163 ? -7.152 -0.218 2.793 1.00 98.69 163 LEU A O 1
ATOM 1342 N N . ILE A 1 164 ? -5.217 -0.699 3.812 1.00 98.62 164 ILE A N 1
ATOM 1343 C CA . ILE A 1 164 ? -5.403 0.219 4.944 1.00 98.62 164 ILE A CA 1
ATOM 1344 C C . ILE A 1 164 ? -4.475 1.424 4.783 1.00 98.62 164 ILE A C 1
ATOM 1346 O O . ILE A 1 164 ? -3.312 1.271 4.416 1.00 98.62 164 ILE A O 1
ATOM 1350 N N . SER A 1 165 ? -4.955 2.630 5.084 1.00 98.44 165 SER A N 1
ATOM 1351 C CA . SER A 1 165 ? -4.120 3.838 5.108 1.00 98.44 165 SER A CA 1
ATOM 1352 C C . SER A 1 165 ? -4.671 4.895 6.076 1.00 98.44 165 SER A C 1
ATOM 1354 O O . SER A 1 165 ? -5.730 4.711 6.670 1.00 98.44 165 SER A O 1
ATOM 1356 N N . GLY A 1 166 ? -3.946 5.997 6.269 1.00 97.94 166 GLY A N 1
ATOM 1357 C CA . GLY A 1 166 ? -4.402 7.160 7.042 1.00 97.94 166 GLY A CA 1
ATOM 1358 C C . GLY A 1 166 ? -5.129 8.186 6.170 1.00 97.94 166 GLY A C 1
ATOM 1359 O O . GLY A 1 166 ? -4.907 8.250 4.960 1.00 97.94 166 GLY A O 1
ATOM 1360 N N . ASN A 1 167 ? -5.977 9.019 6.772 1.00 98.06 167 ASN A N 1
ATOM 1361 C CA . ASN A 1 167 ? -6.791 10.002 6.054 1.00 98.06 167 ASN A CA 1
ATOM 1362 C C . ASN A 1 167 ? -6.077 11.318 5.727 1.00 98.06 167 ASN A C 1
ATOM 1364 O O . ASN A 1 167 ? -6.760 12.290 5.448 1.00 98.06 167 ASN A O 1
ATOM 1368 N N . SER A 1 168 ? -4.747 11.413 5.755 1.00 97.38 168 SER A N 1
ATOM 1369 C CA . SER A 1 168 ? -4.072 12.630 5.276 1.00 97.38 168 SER A CA 1
ATOM 1370 C C . SER A 1 168 ? -4.452 12.923 3.822 1.00 97.38 168 SER A C 1
ATOM 1372 O O . SER A 1 168 ? -4.335 12.038 2.974 1.00 97.38 168 SER A O 1
ATOM 1374 N N . GLU A 1 169 ? -4.870 14.154 3.517 1.00 96.19 169 GLU A N 1
ATOM 1375 C CA . GLU A 1 169 ? -5.257 14.548 2.154 1.00 96.19 169 GLU A CA 1
ATOM 1376 C C . GLU A 1 169 ? -4.115 14.300 1.155 1.00 96.19 169 GLU A C 1
ATOM 1378 O O . GLU A 1 169 ? -4.337 13.776 0.065 1.00 96.19 169 GLU A O 1
ATOM 1383 N N . LEU A 1 170 ? -2.870 14.559 1.571 1.00 94.50 170 LEU A N 1
ATOM 1384 C CA . LEU A 1 170 ? -1.681 14.278 0.764 1.00 94.50 170 LEU A CA 1
ATOM 1385 C C . LEU A 1 170 ? -1.495 12.779 0.502 1.00 94.50 170 LEU A C 1
ATOM 1387 O O . LEU A 1 170 ? -1.219 12.383 -0.628 1.00 94.50 170 LEU A O 1
ATOM 1391 N N . THR A 1 171 ? -1.676 11.936 1.522 1.00 96.38 171 THR A N 1
ATOM 1392 C CA . THR A 1 171 ? -1.601 10.474 1.370 1.00 96.38 171 THR A CA 1
ATOM 1393 C C . THR A 1 171 ? -2.671 9.971 0.402 1.00 96.38 171 THR A C 1
ATOM 1395 O O . THR A 1 171 ? -2.374 9.154 -0.469 1.00 96.38 171 THR A O 1
ATOM 1398 N N . GLN A 1 172 ? -3.906 10.468 0.523 1.00 97.62 172 GLN A N 1
ATOM 1399 C CA . GLN A 1 172 ? -5.012 10.099 -0.365 1.00 97.62 172 GLN A CA 1
ATOM 1400 C C . GLN A 1 172 ? -4.741 10.522 -1.811 1.00 97.62 172 GLN A C 1
ATOM 1402 O O . GLN A 1 172 ? -4.973 9.740 -2.731 1.00 97.62 172 GLN A O 1
ATOM 1407 N N . LEU A 1 173 ? -4.207 11.726 -2.013 1.00 96.31 173 LEU A N 1
ATOM 1408 C CA . LEU A 1 173 ? -3.864 12.264 -3.326 1.00 96.31 173 LEU A CA 1
ATOM 1409 C C . LEU A 1 173 ? -2.757 11.451 -4.006 1.00 96.31 173 LEU A C 1
ATOM 1411 O O . LEU A 1 173 ? -2.891 11.064 -5.166 1.00 96.31 173 LEU A O 1
ATOM 1415 N N . VAL A 1 174 ? -1.697 11.129 -3.267 1.00 96.31 174 VAL A N 1
ATOM 1416 C CA . VAL A 1 174 ? -0.577 10.327 -3.767 1.00 96.31 174 VAL A CA 1
ATOM 1417 C C . VAL A 1 174 ? -1.019 8.892 -4.105 1.00 96.31 174 VAL A C 1
ATOM 1419 O O . VAL A 1 174 ? -0.669 8.378 -5.167 1.00 96.31 174 VAL A O 1
ATOM 1422 N N . LEU A 1 175 ? -1.843 8.261 -3.259 1.00 97.75 175 LEU A N 1
ATOM 1423 C CA . LEU A 1 175 ? -2.423 6.942 -3.552 1.00 97.75 175 LEU A CA 1
ATOM 1424 C C . LEU A 1 175 ? -3.341 6.978 -4.777 1.00 97.75 175 LEU A C 1
ATOM 1426 O O . LEU A 1 175 ? -3.249 6.103 -5.634 1.00 97.75 175 LEU A O 1
ATOM 1430 N N . SER A 1 176 ? -4.187 8.004 -4.885 1.00 97.00 176 SER A N 1
ATOM 1431 C CA . SER A 1 176 ? -5.103 8.168 -6.019 1.00 97.00 176 SER A CA 1
ATOM 1432 C C . SER A 1 176 ? -4.343 8.277 -7.337 1.00 97.00 176 SER A C 1
ATOM 1434 O O . SER A 1 176 ? -4.719 7.615 -8.300 1.00 97.00 176 SER A O 1
ATOM 1436 N N . ALA A 1 177 ? -3.242 9.039 -7.368 1.00 97.56 177 ALA A N 1
ATOM 1437 C CA . ALA A 1 177 ? -2.384 9.146 -8.546 1.00 97.56 177 ALA A CA 1
ATOM 1438 C C . ALA A 1 177 ? -1.854 7.772 -8.988 1.00 97.56 177 ALA A C 1
ATOM 1440 O O . ALA A 1 177 ? -1.942 7.430 -10.166 1.00 97.56 177 ALA A O 1
ATOM 1441 N N . ILE A 1 178 ? -1.388 6.945 -8.047 1.00 97.81 178 ILE A N 1
ATOM 1442 C CA . ILE A 1 178 ? -0.920 5.588 -8.352 1.00 97.81 178 ILE A CA 1
ATOM 1443 C C . ILE A 1 178 ? -2.063 4.691 -8.837 1.00 97.81 178 ILE A C 1
ATOM 1445 O O . ILE A 1 178 ? -1.886 3.992 -9.834 1.00 97.81 178 ILE A O 1
ATOM 1449 N N . PHE A 1 179 ? -3.246 4.738 -8.221 1.00 97.88 179 PHE A N 1
ATOM 1450 C CA . PHE A 1 179 ? -4.387 3.932 -8.670 1.00 97.88 179 PHE A CA 1
ATOM 1451 C C . PHE A 1 179 ? -4.847 4.261 -10.095 1.00 97.88 179 PHE A C 1
ATOM 1453 O O . PHE A 1 179 ? -5.338 3.368 -10.776 1.00 97.88 179 PHE A O 1
ATOM 1460 N N . THR A 1 180 ? -4.615 5.481 -10.602 1.00 97.00 180 THR A N 1
ATOM 1461 C CA . THR A 1 180 ? -4.907 5.801 -12.017 1.00 97.00 180 THR A CA 1
ATOM 1462 C C . THR A 1 180 ? -4.079 4.991 -13.019 1.00 97.00 180 THR A C 1
ATOM 1464 O O . THR A 1 180 ? -4.423 4.934 -14.196 1.00 97.00 180 THR A O 1
ATOM 1467 N N . THR A 1 181 ? -3.001 4.345 -12.566 1.00 97.69 181 THR A N 1
ATOM 1468 C CA . THR A 1 181 ? -2.131 3.500 -13.396 1.00 97.69 181 THR A CA 1
ATOM 1469 C C . THR A 1 181 ? -2.573 2.038 -13.438 1.00 97.69 181 THR A C 1
ATOM 1471 O O . THR A 1 181 ? -1.834 1.191 -13.927 1.00 97.69 181 THR A O 1
ATOM 1474 N N . THR A 1 182 ? -3.758 1.695 -12.925 1.00 98.19 182 THR A N 1
ATOM 1475 C CA . THR A 1 182 ? -4.267 0.326 -13.028 1.00 98.19 182 THR A CA 1
ATOM 1476 C C . THR A 1 182 ? -5.784 0.243 -13.079 1.00 98.19 182 THR A C 1
ATOM 1478 O O . THR A 1 182 ? -6.483 1.109 -12.561 1.00 98.19 182 THR A O 1
ATOM 1481 N N . ILE A 1 183 ? -6.285 -0.845 -13.663 1.00 97.69 183 ILE A N 1
ATOM 1482 C CA . ILE A 1 183 ? -7.683 -1.286 -13.544 1.00 97.69 183 ILE A CA 1
ATOM 1483 C C . ILE A 1 183 ? -7.888 -2.345 -12.458 1.00 97.69 183 ILE A C 1
ATOM 1485 O O . ILE A 1 183 ? -9.017 -2.794 -12.270 1.00 97.69 183 ILE A O 1
ATOM 1489 N N . LYS A 1 184 ? -6.839 -2.756 -11.726 1.00 97.44 184 LYS A N 1
ATOM 1490 C CA . LYS A 1 184 ? -6.996 -3.694 -10.608 1.00 97.44 184 LYS A CA 1
ATOM 1491 C C . LYS A 1 184 ? -7.967 -3.093 -9.580 1.00 97.44 184 LYS A C 1
ATOM 1493 O O . LYS A 1 184 ? -7.803 -1.924 -9.214 1.00 97.44 184 LYS A O 1
ATOM 1498 N N . PRO A 1 185 ? -8.975 -3.850 -9.128 1.00 98.06 185 PRO A N 1
ATOM 1499 C CA . PRO A 1 185 ? -9.893 -3.379 -8.109 1.00 98.06 185 PRO A CA 1
ATOM 1500 C C . PRO A 1 185 ? -9.290 -3.423 -6.705 1.00 98.06 185 PRO A C 1
ATOM 1502 O O . PRO A 1 185 ? -8.545 -4.343 -6.365 1.00 98.06 185 PRO A O 1
ATOM 1505 N N . PHE A 1 186 ? -9.661 -2.448 -5.871 1.00 98.31 186 PHE A N 1
ATOM 1506 C CA . PHE A 1 186 ? -9.261 -2.388 -4.463 1.00 98.31 186 PHE A CA 1
ATOM 1507 C C . PHE A 1 186 ? -10.393 -1.869 -3.583 1.00 98.31 186 PHE A C 1
ATOM 1509 O O . PHE A 1 186 ? -11.118 -0.943 -3.950 1.00 98.31 186 PHE A O 1
ATOM 1516 N N . TYR A 1 187 ? -10.451 -2.390 -2.364 1.00 98.44 187 TYR A N 1
ATOM 1517 C CA . TYR A 1 187 ? -11.030 -1.670 -1.239 1.00 98.44 187 TYR A CA 1
ATOM 1518 C C . TYR A 1 187 ? -9.925 -0.883 -0.541 1.00 98.44 187 TYR A C 1
ATOM 1520 O O . TYR A 1 187 ? -8.859 -1.432 -0.267 1.00 98.44 187 TYR A O 1
ATOM 1528 N N . VAL A 1 188 ? -10.165 0.389 -0.219 1.00 98.44 188 VAL A N 1
ATOM 1529 C CA . VAL A 1 188 ? -9.208 1.199 0.550 1.00 98.44 188 VAL A CA 1
ATOM 1530 C C . VAL A 1 188 ? -9.908 1.796 1.760 1.00 98.44 188 VAL A C 1
ATOM 1532 O O . VAL A 1 188 ? -10.829 2.599 1.621 1.00 98.44 188 VAL A O 1
ATOM 1535 N N . LEU A 1 189 ? -9.480 1.400 2.956 1.00 98.50 189 LEU A N 1
ATOM 1536 C CA . LEU A 1 189 ? -9.993 1.922 4.217 1.00 98.50 189 LEU A CA 1
ATOM 1537 C C . LEU A 1 189 ? -9.050 3.002 4.753 1.00 98.50 189 LEU A C 1
ATOM 1539 O O . LEU A 1 189 ? -7.945 2.709 5.216 1.00 98.50 189 LEU A O 1
ATOM 1543 N N . PHE A 1 190 ? -9.510 4.252 4.723 1.00 98.50 190 PHE A N 1
ATOM 1544 C CA . PHE A 1 190 ? -8.810 5.372 5.343 1.00 98.50 190 PHE A CA 1
ATO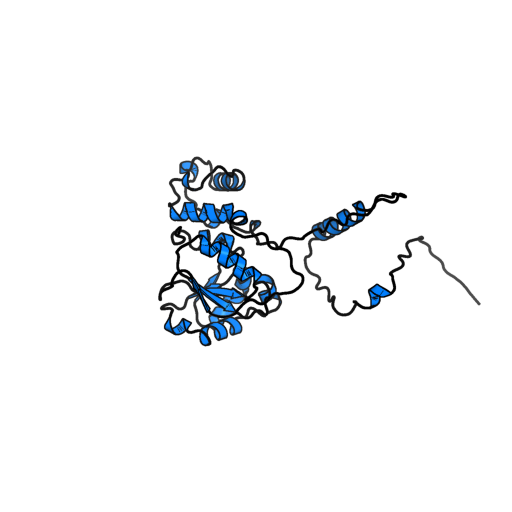M 1545 C C . PHE A 1 190 ? -9.235 5.531 6.800 1.00 98.50 190 PHE A C 1
ATOM 1547 O O . PHE A 1 190 ? -10.377 5.886 7.092 1.00 98.50 190 PHE A O 1
ATOM 1554 N N . LEU A 1 191 ? -8.308 5.291 7.720 1.00 98.25 191 LEU A N 1
ATOM 1555 C CA . LEU A 1 191 ? -8.507 5.539 9.144 1.00 98.25 191 LEU A CA 1
ATOM 1556 C C . LEU A 1 191 ? -8.483 7.041 9.421 1.00 98.25 191 LEU A C 1
ATOM 1558 O O . LEU A 1 191 ? -7.719 7.775 8.792 1.00 98.25 191 LEU A O 1
ATOM 1562 N N . ASP A 1 192 ? -9.270 7.494 10.396 1.00 97.50 192 ASP A N 1
ATOM 1563 C CA . ASP A 1 192 ? -9.141 8.863 10.886 1.00 97.50 192 ASP A CA 1
ATOM 1564 C C . ASP A 1 192 ? -7.872 9.005 11.737 1.00 97.50 192 ASP A C 1
ATOM 1566 O O . ASP A 1 192 ? -7.859 8.729 12.935 1.00 97.50 192 ASP A O 1
ATOM 1570 N N . THR A 1 193 ? -6.789 9.434 11.093 1.00 97.69 193 THR A N 1
ATOM 1571 C CA . THR A 1 193 ? -5.491 9.706 11.716 1.00 97.69 193 THR A CA 1
ATOM 1572 C C . THR A 1 193 ? -5.306 11.193 12.000 1.00 97.69 193 THR A C 1
ATOM 1574 O O . THR A 1 193 ? -4.178 11.653 12.172 1.00 97.69 193 THR A O 1
ATOM 1577 N N . ARG A 1 194 ? -6.401 11.972 12.048 1.00 96.12 194 ARG A N 1
ATOM 1578 C CA . ARG A 1 194 ? -6.387 13.440 12.189 1.00 96.12 194 ARG A CA 1
ATOM 1579 C C . ARG A 1 194 ? -5.594 14.139 11.077 1.00 96.12 194 ARG A C 1
ATOM 1581 O O . ARG A 1 194 ? -5.066 15.229 11.283 1.00 96.12 194 ARG A O 1
ATOM 1588 N N . GLY A 1 195 ? -5.484 13.502 9.911 1.00 96.00 195 GLY A N 1
ATOM 1589 C CA . GLY A 1 195 ? -4.718 14.009 8.776 1.00 96.00 195 GLY A CA 1
ATOM 1590 C C . GLY A 1 195 ? -3.204 13.815 8.857 1.00 96.00 195 GLY A C 1
ATOM 1591 O O . GLY A 1 195 ? -2.503 14.283 7.955 1.00 96.00 195 GLY A O 1
ATOM 1592 N N . ASP A 1 196 ? -2.692 13.148 9.900 1.00 96.25 196 ASP A N 1
ATOM 1593 C CA . ASP A 1 196 ? -1.276 12.782 9.998 1.00 96.25 196 ASP A CA 1
ATOM 1594 C C . ASP A 1 196 ? -0.900 11.882 8.803 1.00 96.25 196 ASP A C 1
ATOM 1596 O O . ASP A 1 196 ? -1.654 10.967 8.441 1.00 96.25 196 ASP A O 1
ATOM 1600 N N . THR A 1 197 ? 0.266 12.126 8.191 1.00 95.44 197 THR A N 1
ATOM 1601 C CA . THR A 1 197 ? 0.870 11.181 7.234 1.00 95.44 197 THR A CA 1
ATOM 1602 C C . THR A 1 197 ? 1.111 9.842 7.928 1.00 95.44 197 THR A C 1
ATOM 1604 O O . THR A 1 197 ? 1.200 9.788 9.149 1.00 95.44 197 THR A O 1
ATOM 1607 N N . VAL A 1 198 ? 1.177 8.734 7.187 1.00 96.44 198 VAL A N 1
ATOM 1608 C CA . VAL A 1 198 ? 1.153 7.391 7.804 1.00 96.44 198 VAL A CA 1
ATOM 1609 C C . VAL A 1 198 ? 2.319 7.164 8.773 1.00 96.44 198 VAL A C 1
ATOM 1611 O O . VAL A 1 198 ? 2.117 6.621 9.856 1.00 96.44 198 VAL A O 1
ATOM 1614 N N . ASP A 1 199 ? 3.520 7.613 8.416 1.00 94.62 199 ASP A N 1
ATOM 1615 C CA . ASP A 1 199 ? 4.705 7.581 9.275 1.00 94.62 199 ASP A CA 1
ATOM 1616 C C . ASP A 1 199 ? 4.474 8.344 10.592 1.00 94.62 199 ASP A C 1
ATOM 1618 O O . ASP A 1 199 ? 4.695 7.805 11.679 1.00 94.62 199 ASP A O 1
ATOM 1622 N N . MET A 1 200 ? 3.936 9.562 10.505 1.00 95.31 200 MET A N 1
ATOM 1623 C CA . MET A 1 200 ? 3.595 10.373 11.672 1.00 95.31 200 MET A CA 1
ATOM 1624 C C . MET A 1 200 ? 2.429 9.795 12.465 1.00 95.31 200 MET A C 1
ATOM 1626 O O . MET A 1 200 ? 2.446 9.850 13.688 1.00 95.31 200 MET A O 1
ATOM 1630 N N . ALA A 1 201 ? 1.444 9.191 11.810 1.00 97.69 201 ALA A N 1
ATOM 1631 C CA . ALA A 1 201 ? 0.288 8.593 12.460 1.00 97.69 201 ALA A CA 1
ATOM 1632 C C . ALA A 1 201 ? 0.683 7.383 13.318 1.00 97.69 201 ALA A C 1
ATOM 1634 O O . ALA A 1 201 ? 0.141 7.190 14.408 1.00 97.69 201 ALA A O 1
ATOM 1635 N N . VAL A 1 202 ? 1.670 6.599 12.871 1.00 97.19 202 VAL A N 1
ATOM 1636 C CA . VAL A 1 202 ? 2.271 5.529 13.679 1.00 97.19 202 VAL A CA 1
ATOM 1637 C C . VAL A 1 202 ? 3.021 6.121 14.880 1.00 97.19 202 VAL A C 1
ATOM 1639 O O . VAL A 1 202 ? 2.820 5.675 16.009 1.00 97.19 202 VAL A O 1
ATOM 1642 N N . ILE A 1 203 ? 3.822 7.177 14.680 1.00 96.50 203 ILE A N 1
ATOM 1643 C CA . ILE A 1 203 ? 4.571 7.851 15.762 1.00 96.50 203 ILE A CA 1
ATOM 1644 C C . ILE A 1 203 ? 3.628 8.471 16.806 1.00 96.50 203 ILE A C 1
ATOM 1646 O O . ILE A 1 203 ? 3.820 8.302 18.012 1.00 96.50 203 ILE A O 1
ATOM 1650 N N . HIS A 1 204 ? 2.597 9.180 16.352 1.00 97.00 204 HIS A N 1
ATOM 1651 C CA . HIS A 1 204 ? 1.587 9.832 17.183 1.00 97.00 204 HIS A CA 1
ATOM 1652 C C . HIS A 1 204 ? 0.558 8.854 17.759 1.00 97.00 204 HIS A C 1
ATOM 1654 O O . HIS A 1 204 ? -0.282 9.277 18.555 1.00 97.00 204 HIS A O 1
ATOM 1660 N N . LYS A 1 205 ? 0.628 7.568 17.383 1.00 97.12 205 LYS A N 1
ATOM 1661 C CA . LYS A 1 205 ? -0.303 6.509 17.797 1.00 97.12 205 LYS A CA 1
ATOM 1662 C C . LYS A 1 205 ? -1.760 6.825 17.449 1.00 97.12 205 LYS A C 1
ATOM 1664 O O . LYS A 1 205 ? -2.669 6.542 18.224 1.00 97.12 205 LYS A O 1
ATOM 1669 N N . THR A 1 206 ? -1.977 7.442 16.292 1.00 97.62 206 THR A N 1
ATOM 1670 C CA . THR A 1 206 ? -3.306 7.631 15.695 1.00 97.62 206 THR A CA 1
ATOM 1671 C C . THR A 1 206 ? -3.629 6.548 14.673 1.00 97.62 206 THR A C 1
ATOM 1673 O O . THR A 1 206 ? -4.799 6.279 14.421 1.00 97.62 206 THR A O 1
ATOM 1676 N N . PHE A 1 207 ? -2.611 5.880 14.125 1.00 98.44 207 PHE A N 1
ATOM 1677 C CA . PHE A 1 207 ? -2.766 4.636 13.378 1.00 98.44 207 PHE A CA 1
ATOM 1678 C C . PHE A 1 207 ? -2.609 3.455 14.347 1.00 98.44 207 PHE A C 1
ATOM 1680 O O . PHE A 1 207 ? -1.490 3.142 14.754 1.00 98.44 207 PHE A O 1
ATOM 1687 N N . THR A 1 208 ? -3.717 2.828 14.755 1.00 98.19 208 THR A N 1
ATOM 1688 C CA . THR A 1 208 ? -3.726 1.767 15.782 1.00 98.19 208 THR A CA 1
ATOM 1689 C C . THR A 1 208 ? -4.538 0.546 15.362 1.00 98.19 208 THR A C 1
ATOM 1691 O O . THR A 1 208 ? -5.394 0.627 14.474 1.00 98.19 208 THR A O 1
ATOM 1694 N N . ALA A 1 209 ? -4.302 -0.584 16.032 1.00 98.19 209 ALA A N 1
ATOM 1695 C CA . ALA A 1 209 ? -5.050 -1.815 15.816 1.00 98.19 209 ALA A CA 1
ATOM 1696 C C . ALA A 1 209 ? -6.549 -1.646 16.119 1.00 98.19 209 ALA A C 1
ATOM 1698 O O . ALA A 1 209 ? -7.395 -2.095 15.343 1.00 98.19 209 ALA A O 1
ATOM 1699 N N . GLU A 1 210 ? -6.897 -0.920 17.185 1.00 98.00 210 GLU A N 1
ATOM 1700 C CA . GLU A 1 210 ? -8.283 -0.567 17.506 1.00 98.00 210 GLU A CA 1
ATOM 1701 C C . GLU A 1 210 ? -8.888 0.358 16.454 1.00 98.00 210 GLU A C 1
ATOM 1703 O O . GLU A 1 210 ? -10.048 0.189 16.088 1.00 98.00 210 GLU A O 1
ATOM 1708 N N . GLY A 1 211 ? -8.115 1.319 15.937 1.00 97.75 211 GLY A N 1
ATOM 1709 C CA . GLY A 1 211 ? -8.553 2.200 14.857 1.00 97.75 211 GLY A CA 1
ATOM 1710 C C . GLY A 1 211 ? -8.933 1.409 13.607 1.00 97.75 211 GLY A C 1
ATOM 1711 O O . GLY A 1 211 ? -9.994 1.648 13.030 1.00 97.75 211 GLY A O 1
ATOM 1712 N N . ILE A 1 212 ? -8.119 0.413 13.240 1.00 98.00 212 ILE A N 1
ATOM 1713 C CA . ILE A 1 212 ? -8.408 -0.510 12.134 1.00 98.00 212 ILE A CA 1
ATOM 1714 C C . ILE A 1 212 ? -9.658 -1.331 12.420 1.00 98.00 212 ILE A C 1
ATOM 1716 O O . ILE A 1 212 ? -10.557 -1.369 11.584 1.00 98.00 212 ILE A O 1
ATOM 1720 N N . LYS A 1 213 ? -9.742 -1.959 13.597 1.00 97.31 213 LYS A N 1
ATOM 1721 C CA . LYS A 1 213 ? -10.905 -2.762 13.990 1.00 97.31 213 LYS A CA 1
ATOM 1722 C C . LYS A 1 213 ? -12.197 -1.953 13.905 1.00 97.31 213 LYS A C 1
ATOM 1724 O O . LYS A 1 213 ? -13.134 -2.370 13.232 1.00 97.31 213 LYS A O 1
ATOM 1729 N N . ASN A 1 214 ? -12.206 -0.766 14.507 1.00 96.25 214 ASN A N 1
ATOM 1730 C CA . ASN A 1 214 ? -13.340 0.150 14.465 1.00 96.25 214 ASN A CA 1
ATOM 1731 C C . ASN A 1 214 ? -13.656 0.573 13.025 1.00 96.25 214 ASN A C 1
ATOM 1733 O O . ASN A 1 214 ? -14.820 0.657 12.651 1.00 96.25 214 ASN A O 1
ATOM 1737 N N . GLY A 1 215 ? -12.639 0.831 12.200 1.00 96.44 215 GLY A N 1
ATOM 1738 C CA . GLY A 1 215 ? -12.819 1.148 10.785 1.00 96.44 215 GLY A CA 1
ATOM 1739 C C . GLY A 1 215 ? -13.485 0.010 10.005 1.00 96.44 215 GLY A C 1
ATOM 1740 O O . GLY A 1 215 ? -14.389 0.269 9.216 1.00 96.44 215 GLY A O 1
ATOM 1741 N N . ILE A 1 216 ? -13.094 -1.241 10.263 1.00 95.25 216 ILE A N 1
ATOM 1742 C CA . ILE A 1 216 ? -13.696 -2.434 9.652 1.00 95.25 216 ILE A CA 1
ATOM 1743 C C . ILE A 1 216 ? -15.143 -2.607 10.127 1.00 95.25 216 ILE A C 1
ATOM 1745 O O . ILE A 1 216 ? -16.028 -2.756 9.289 1.00 95.25 216 ILE A O 1
ATOM 1749 N N . GLU A 1 217 ? -15.404 -2.541 11.433 1.00 93.19 217 GLU A N 1
ATOM 1750 C CA . GLU A 1 217 ? -16.742 -2.732 12.020 1.00 93.19 217 GLU A CA 1
ATOM 1751 C C . GLU A 1 217 ? -17.734 -1.632 11.619 1.00 93.19 217 GLU A C 1
ATOM 1753 O O . GLU A 1 217 ? -18.900 -1.914 11.349 1.00 93.19 217 GLU A O 1
ATOM 1758 N N . ASN A 1 218 ? -17.270 -0.382 11.531 1.00 93.19 218 ASN A N 1
ATOM 1759 C CA . ASN A 1 218 ? -18.090 0.747 11.085 1.00 93.19 218 ASN A CA 1
ATOM 1760 C C . ASN A 1 218 ? -18.276 0.781 9.562 1.00 93.19 218 ASN A C 1
ATOM 1762 O O . ASN A 1 218 ? -19.113 1.530 9.050 1.00 93.19 218 ASN A O 1
ATOM 1766 N N . SER A 1 219 ? -17.491 -0.002 8.824 1.00 88.44 219 SER A N 1
ATOM 1767 C CA . SER A 1 219 ? -17.650 -0.166 7.384 1.00 88.44 219 SER A CA 1
ATOM 1768 C C . SER A 1 219 ? -18.584 -1.333 7.058 1.00 88.44 219 SER A C 1
ATOM 1770 O O . SER A 1 219 ? -18.889 -2.186 7.886 1.00 88.44 219 SER A O 1
ATOM 1772 N N . ARG A 1 220 ? -19.009 -1.420 5.797 1.00 87.62 220 ARG A N 1
ATOM 1773 C CA . ARG A 1 220 ? -19.754 -2.582 5.291 1.00 87.62 220 ARG A CA 1
ATOM 1774 C C . ARG A 1 220 ? -18.833 -3.733 4.847 1.00 87.62 220 ARG A C 1
ATOM 1776 O O . ARG A 1 220 ? -19.339 -4.723 4.325 1.00 87.62 220 ARG A O 1
ATOM 1783 N N . LEU A 1 221 ? -17.515 -3.643 5.092 1.00 87.50 221 LEU A N 1
ATOM 1784 C CA . LEU A 1 221 ? -16.497 -4.579 4.585 1.00 87.50 221 LEU A CA 1
ATOM 1785 C C . LEU A 1 221 ? -16.777 -6.042 4.926 1.00 87.50 221 LEU A C 1
ATOM 1787 O O . LEU A 1 221 ? -16.564 -6.909 4.083 1.00 87.50 221 LEU A O 1
ATOM 1791 N N . LEU A 1 222 ? -17.280 -6.327 6.132 1.00 87.62 222 LEU A N 1
ATOM 1792 C CA . LEU A 1 222 ? -17.526 -7.701 6.589 1.00 87.62 222 LEU A CA 1
ATOM 1793 C C . LEU A 1 222 ? -18.488 -8.485 5.683 1.00 87.62 222 LEU A C 1
ATOM 1795 O O . LEU A 1 222 ? -18.382 -9.711 5.626 1.00 87.62 222 LEU A O 1
ATOM 1799 N N . ASN A 1 223 ? -19.378 -7.776 4.981 1.00 88.88 223 ASN A N 1
ATOM 1800 C CA . ASN A 1 223 ? -20.355 -8.341 4.049 1.00 88.88 223 ASN A CA 1
ATOM 1801 C C . ASN A 1 223 ? -19.946 -8.175 2.576 1.00 88.88 223 ASN A C 1
ATOM 1803 O O . ASN A 1 223 ? -20.648 -8.670 1.702 1.00 88.88 223 ASN A O 1
ATOM 1807 N N . MET A 1 224 ? -18.870 -7.434 2.301 1.00 90.25 224 MET A N 1
ATOM 1808 C CA . MET A 1 224 ? -18.413 -7.105 0.946 1.00 90.25 224 MET A CA 1
ATOM 1809 C C . MET A 1 224 ? -17.187 -7.914 0.530 1.00 90.25 224 MET A C 1
ATOM 1811 O O . MET A 1 224 ? -16.988 -8.119 -0.658 1.00 90.25 224 MET A O 1
ATOM 1815 N N . VAL A 1 225 ? -16.373 -8.357 1.493 1.00 93.00 225 VAL A N 1
ATOM 1816 C CA . VAL A 1 225 ? -15.120 -9.080 1.255 1.00 93.00 225 VAL A CA 1
ATOM 1817 C C . VAL A 1 225 ? -15.251 -10.528 1.735 1.00 93.00 225 VAL A C 1
ATOM 1819 O O . VAL A 1 225 ? -15.554 -10.787 2.907 1.00 93.00 225 VAL A O 1
ATOM 1822 N N . GLY A 1 226 ? -14.997 -11.477 0.830 1.00 93.06 226 GLY A N 1
ATOM 1823 C CA . GLY A 1 226 ? -15.067 -12.922 1.070 1.00 93.06 226 GLY A CA 1
ATOM 1824 C C . GLY A 1 226 ? -13.863 -13.488 1.829 1.00 93.06 226 GLY A C 1
ATOM 1825 O O . GLY A 1 226 ? -13.905 -14.618 2.311 1.00 93.06 226 GLY A O 1
ATOM 1826 N N . HIS A 1 227 ? -12.801 -12.696 1.988 1.00 95.81 227 HIS A N 1
ATOM 1827 C CA . HIS A 1 227 ? -11.585 -13.056 2.715 1.00 95.81 227 HIS A CA 1
ATOM 1828 C C . HIS A 1 227 ? -11.421 -12.260 4.025 1.00 95.81 227 HIS A C 1
ATOM 1830 O O . HIS A 1 227 ? -12.184 -11.343 4.343 1.00 95.81 227 HIS A O 1
ATOM 1836 N N . ARG A 1 228 ? -10.429 -12.640 4.837 1.00 96.25 228 ARG A N 1
ATOM 1837 C CA . ARG A 1 228 ? -10.056 -11.953 6.089 1.00 96.25 228 ARG A CA 1
ATOM 1838 C C . ARG A 1 228 ? -8.588 -11.575 6.048 1.00 96.25 228 ARG A C 1
ATOM 1840 O O . ARG A 1 228 ? -7.805 -11.972 6.903 1.00 96.25 228 ARG A O 1
ATOM 1847 N N . GLU A 1 229 ? -8.226 -10.840 5.005 1.00 97.44 229 GLU A N 1
ATOM 1848 C CA . GLU A 1 229 ? -6.856 -10.395 4.763 1.00 97.44 229 GLU A CA 1
ATOM 1849 C C . GLU A 1 229 ? -6.844 -8.901 4.469 1.00 97.44 229 GLU A C 1
ATOM 1851 O O . GLU A 1 229 ? -7.761 -8.386 3.831 1.00 97.44 229 GLU A O 1
ATOM 1856 N N . MET A 1 230 ? -5.815 -8.206 4.935 1.00 98.06 230 MET A N 1
ATOM 1857 C CA . MET A 1 230 ? -5.604 -6.794 4.642 1.00 98.06 230 MET A CA 1
ATOM 1858 C C . MET A 1 230 ? -4.130 -6.516 4.375 1.00 98.06 230 MET A C 1
ATOM 1860 O O . MET A 1 230 ? -3.250 -7.206 4.892 1.00 98.06 230 MET A O 1
ATOM 1864 N N . VAL A 1 231 ? -3.863 -5.467 3.608 1.00 98.69 231 VAL A N 1
ATOM 1865 C CA . VAL A 1 231 ? -2.520 -4.940 3.381 1.00 98.69 231 VAL A CA 1
ATOM 1866 C C . VAL A 1 231 ? -2.376 -3.636 4.153 1.00 98.69 231 VAL A C 1
ATOM 1868 O O . VAL A 1 231 ? -3.128 -2.686 3.924 1.00 98.69 231 VAL A O 1
ATOM 1871 N N . ILE A 1 232 ? -1.403 -3.581 5.058 1.00 98.69 232 ILE A N 1
ATOM 1872 C CA . ILE A 1 232 ? -1.064 -2.360 5.800 1.00 98.69 232 ILE A CA 1
ATOM 1873 C C . ILE A 1 232 ? 0.161 -1.675 5.186 1.00 98.69 232 ILE A C 1
ATOM 1875 O O . ILE A 1 232 ? 0.983 -2.348 4.563 1.00 98.69 232 ILE A O 1
ATOM 1879 N N . PRO A 1 233 ? 0.343 -0.356 5.362 1.00 98.25 233 PRO A N 1
ATOM 1880 C CA . PRO A 1 233 ? 1.532 0.329 4.868 1.00 98.25 233 PRO A CA 1
ATOM 1881 C C . PRO A 1 233 ? 2.796 -0.171 5.572 1.00 98.25 233 PRO A C 1
ATOM 1883 O O . PRO A 1 233 ? 2.754 -0.511 6.755 1.00 98.25 233 PRO A O 1
ATOM 1886 N N . GLY A 1 234 ? 3.945 -0.123 4.892 1.00 97.56 234 GLY A N 1
ATOM 1887 C CA . GLY A 1 234 ? 5.219 -0.587 5.455 1.00 97.56 234 GLY A CA 1
ATOM 1888 C C . GLY A 1 234 ? 5.603 0.094 6.776 1.00 97.56 234 GLY A C 1
ATOM 1889 O O . GLY A 1 234 ? 6.169 -0.546 7.658 1.00 97.56 234 GLY A O 1
ATOM 1890 N N . PHE A 1 235 ? 5.229 1.367 6.963 1.00 96.94 235 PHE A N 1
ATOM 1891 C CA . PHE A 1 235 ? 5.462 2.107 8.213 1.00 96.94 235 PHE A CA 1
ATOM 1892 C C . PHE A 1 235 ? 4.713 1.525 9.415 1.00 96.94 235 PHE A C 1
ATOM 1894 O O . PHE A 1 235 ? 5.168 1.675 10.545 1.00 96.94 235 PHE A O 1
ATOM 1901 N N . ALA A 1 236 ? 3.590 0.847 9.178 1.00 97.31 236 ALA A N 1
ATOM 1902 C CA . ALA A 1 236 ? 2.796 0.193 10.209 1.00 97.31 236 ALA A CA 1
ATOM 1903 C C . ALA A 1 236 ? 3.235 -1.262 10.460 1.00 97.31 236 ALA A C 1
ATOM 1905 O O . ALA A 1 236 ? 2.611 -1.949 11.262 1.00 97.31 236 ALA A O 1
ATOM 1906 N N . GLY A 1 237 ? 4.309 -1.742 9.817 1.00 97.44 237 GLY A N 1
ATOM 1907 C CA . GLY A 1 237 ? 4.758 -3.133 9.930 1.00 97.44 237 GLY A CA 1
ATOM 1908 C C . GLY A 1 237 ? 5.053 -3.584 11.365 1.00 97.44 237 GLY A C 1
ATOM 1909 O O . GLY A 1 237 ? 4.785 -4.727 11.712 1.00 97.44 237 GLY A O 1
ATOM 1910 N N . SER A 1 238 ? 5.510 -2.685 12.245 1.00 96.81 238 SER A N 1
ATOM 1911 C CA . SER A 1 238 ? 5.726 -3.007 13.665 1.00 96.81 238 SER A CA 1
ATOM 1912 C C . SER A 1 238 ? 4.439 -3.287 14.451 1.00 96.81 238 SER A C 1
ATOM 1914 O O . SER A 1 238 ? 4.521 -3.768 15.575 1.00 96.81 238 SER A O 1
ATOM 1916 N N . LEU A 1 239 ? 3.270 -2.956 13.894 1.00 97.62 239 LEU A N 1
ATOM 1917 C CA . LEU A 1 239 ? 1.955 -3.181 14.500 1.00 97.62 239 LEU A CA 1
ATOM 1918 C C . LEU A 1 239 ? 1.303 -4.482 14.005 1.00 97.62 239 LEU A C 1
ATOM 1920 O O . LEU A 1 239 ? 0.195 -4.795 14.422 1.00 97.62 239 LEU A O 1
ATOM 1924 N N . GLU A 1 240 ? 1.952 -5.240 13.113 1.00 98.12 240 GLU A N 1
ATOM 1925 C CA . GLU A 1 240 ? 1.371 -6.423 12.462 1.00 98.12 240 GLU A CA 1
ATOM 1926 C C . GLU A 1 240 ? 0.774 -7.422 13.466 1.00 98.12 240 GLU A C 1
ATOM 1928 O O . GLU A 1 240 ? -0.383 -7.823 13.324 1.00 98.12 240 GLU A O 1
ATOM 1933 N N . GLU A 1 241 ? 1.541 -7.808 14.490 1.00 98.06 241 GLU A N 1
ATOM 1934 C CA . GLU A 1 241 ? 1.103 -8.783 15.496 1.00 98.06 241 GLU A CA 1
ATOM 1935 C C . GLU A 1 241 ? -0.088 -8.269 16.314 1.00 98.06 241 GLU A C 1
ATOM 1937 O O . GLU A 1 241 ? -1.054 -9.000 16.533 1.00 98.06 241 GLU A O 1
ATOM 1942 N N . GLU A 1 242 ? -0.047 -6.999 16.719 1.00 98.31 242 GLU A N 1
ATOM 1943 C CA . GLU A 1 242 ? -1.116 -6.342 17.475 1.00 98.31 242 GLU A CA 1
ATOM 1944 C C . GLU A 1 242 ? -2.407 -6.266 16.647 1.00 98.31 242 GLU A C 1
ATOM 1946 O O . GLU A 1 242 ? -3.480 -6.648 17.115 1.00 98.31 242 GLU A O 1
ATOM 1951 N N . ILE A 1 243 ? -2.305 -5.864 15.375 1.00 98.38 243 ILE A N 1
ATOM 1952 C CA . ILE A 1 243 ? -3.443 -5.792 14.451 1.00 98.38 243 ILE A CA 1
ATOM 1953 C C . ILE A 1 243 ? -4.047 -7.181 14.244 1.00 98.38 243 ILE A C 1
ATOM 1955 O O . ILE A 1 243 ? -5.271 -7.321 14.323 1.00 98.38 243 ILE A O 1
ATOM 1959 N N . LYS A 1 244 ? -3.220 -8.214 14.032 1.00 98.06 244 LYS A N 1
ATOM 1960 C CA . LYS A 1 244 ? -3.683 -9.606 13.908 1.00 98.06 244 LYS A CA 1
ATOM 1961 C C . LYS A 1 244 ? -4.460 -10.050 15.148 1.00 98.06 244 LYS A C 1
ATOM 1963 O O . LYS A 1 244 ? -5.542 -10.614 15.012 1.00 98.06 244 LYS A O 1
ATOM 1968 N N . GLN A 1 245 ? -3.954 -9.762 16.348 1.00 98.00 245 GLN A N 1
ATOM 1969 C CA . GLN A 1 245 ? -4.610 -10.132 17.607 1.00 98.00 245 GLN A CA 1
ATOM 1970 C C . GLN A 1 245 ? -5.940 -9.398 17.825 1.00 98.00 245 GLN A C 1
ATOM 1972 O O . GLN A 1 245 ? -6.922 -10.015 18.234 1.00 98.00 245 GLN A O 1
ATOM 1977 N N . VAL A 1 246 ? -5.987 -8.093 17.550 1.00 98.00 246 VAL A N 1
ATOM 1978 C CA . VAL A 1 246 ? -7.165 -7.252 17.817 1.00 98.00 246 VAL A CA 1
ATOM 1979 C C . VAL A 1 246 ? -8.272 -7.462 16.783 1.00 98.00 246 VAL A C 1
ATOM 1981 O O . VAL A 1 246 ? -9.452 -7.496 17.140 1.00 98.00 246 VAL A O 1
ATOM 1984 N N . THR A 1 247 ? -7.908 -7.587 15.505 1.00 96.75 247 THR A N 1
ATOM 1985 C CA . THR A 1 247 ? -8.874 -7.702 14.399 1.00 96.75 247 THR A CA 1
ATOM 1986 C C . THR A 1 247 ? -9.250 -9.148 14.088 1.00 96.75 247 THR A C 1
ATOM 1988 O O . THR A 1 247 ? -10.365 -9.397 13.636 1.00 96.75 247 THR A O 1
ATOM 1991 N N . GLY A 1 248 ? -8.338 -10.102 14.305 1.00 96.62 248 GLY A N 1
ATOM 1992 C CA . GLY A 1 248 ? -8.484 -11.489 13.857 1.00 96.62 248 GLY A CA 1
ATOM 1993 C C . GLY A 1 248 ? -8.294 -11.691 12.347 1.00 96.62 248 GLY A C 1
ATOM 1994 O O . GLY A 1 248 ? -8.586 -12.771 11.841 1.00 96.62 248 GLY A O 1
ATOM 1995 N N . TRP A 1 249 ? -7.844 -10.670 11.613 1.00 97.44 249 TRP A N 1
ATOM 1996 C CA . TRP A 1 249 ? -7.572 -10.744 10.176 1.00 97.44 249 TRP A CA 1
ATOM 1997 C C . TRP A 1 249 ? -6.091 -11.028 9.926 1.00 97.44 249 TRP A C 1
ATOM 1999 O O . TRP A 1 249 ? -5.220 -10.592 10.680 1.00 97.44 249 TRP A O 1
ATOM 2009 N N . ASN A 1 250 ? -5.792 -11.709 8.822 1.00 97.88 250 ASN A N 1
ATOM 2010 C CA . ASN A 1 250 ? -4.432 -11.813 8.315 1.00 97.88 250 ASN A CA 1
ATOM 2011 C C . ASN A 1 250 ? -3.955 -10.435 7.848 1.00 97.88 250 ASN A C 1
ATOM 2013 O O . ASN A 1 250 ? -4.674 -9.698 7.170 1.00 97.88 250 ASN A O 1
ATOM 2017 N N . VAL A 1 251 ? -2.719 -10.099 8.198 1.00 98.44 251 VAL A N 1
ATOM 2018 C CA . VAL A 1 251 ? -2.097 -8.819 7.864 1.00 98.44 251 VAL A CA 1
ATOM 2019 C C . VAL A 1 251 ? -0.888 -9.091 6.989 1.00 98.44 251 VAL A C 1
ATOM 2021 O O . VAL A 1 251 ? 0.018 -9.817 7.397 1.00 98.44 251 VAL A O 1
ATOM 2024 N N . ASN A 1 252 ? -0.890 -8.487 5.807 1.00 98.25 252 ASN A N 1
ATOM 2025 C CA . ASN A 1 252 ? 0.228 -8.459 4.882 1.00 98.25 252 ASN A CA 1
ATOM 2026 C C . ASN A 1 252 ? 0.884 -7.076 4.951 1.00 98.25 252 ASN A C 1
ATOM 2028 O O . ASN A 1 252 ? 0.216 -6.049 4.822 1.00 98.25 252 ASN A O 1
ATOM 2032 N N . ILE A 1 253 ? 2.200 -7.030 5.146 1.00 98.44 253 ILE A N 1
ATOM 2033 C CA . ILE A 1 253 ? 2.937 -5.763 5.151 1.00 98.44 253 ILE A CA 1
ATOM 2034 C C . ILE A 1 253 ? 3.191 -5.337 3.701 1.00 98.44 253 ILE A C 1
ATOM 2036 O O . ILE A 1 253 ? 3.892 -6.016 2.945 1.00 98.44 253 ILE A O 1
ATOM 2040 N N . GLY A 1 254 ? 2.598 -4.212 3.318 1.00 97.62 254 GLY A N 1
ATOM 2041 C CA . GLY A 1 254 ? 2.821 -3.531 2.051 1.00 97.62 254 GLY A CA 1
ATOM 2042 C C . GLY A 1 254 ? 4.115 -2.708 2.037 1.00 97.62 254 GLY A C 1
ATOM 2043 O O . GLY A 1 254 ? 4.887 -2.701 2.999 1.00 97.62 254 GLY A O 1
ATOM 2044 N N . PRO A 1 255 ? 4.382 -1.994 0.936 1.00 97.12 255 PRO A N 1
ATOM 2045 C CA . PRO A 1 255 ? 5.602 -1.211 0.799 1.00 97.12 255 PRO A CA 1
ATOM 2046 C C . PRO A 1 255 ? 5.605 0.055 1.668 1.00 97.12 255 PRO A C 1
ATOM 2048 O O . PRO A 1 255 ? 4.564 0.538 2.118 1.00 97.12 255 PRO A O 1
ATOM 2051 N N . LEU A 1 256 ? 6.800 0.618 1.883 1.00 95.06 256 LEU A N 1
ATOM 2052 C CA . LEU A 1 256 ? 6.972 1.934 2.519 1.00 95.06 256 LEU A CA 1
ATOM 2053 C C . LEU A 1 256 ? 6.529 3.066 1.584 1.00 95.06 256 LEU A C 1
ATOM 2055 O O . LEU A 1 256 ? 5.826 3.983 2.000 1.00 95.06 256 LEU A O 1
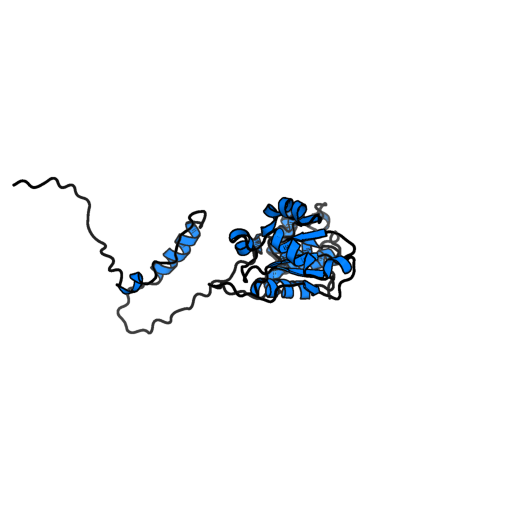ATOM 2059 N N . CYS A 1 257 ? 6.935 2.987 0.315 1.00 95.19 257 CYS A N 1
ATOM 2060 C CA . CYS A 1 257 ? 6.551 3.924 -0.732 1.00 95.19 257 CYS A CA 1
ATOM 2061 C C . CYS A 1 257 ? 5.358 3.367 -1.513 1.00 95.19 257 CYS A C 1
ATOM 2063 O O . CYS A 1 257 ? 5.406 2.245 -2.012 1.00 95.19 257 CYS A O 1
ATOM 2065 N N . CYS A 1 258 ? 4.305 4.160 -1.702 1.00 95.50 258 CYS A N 1
ATOM 2066 C CA . CYS A 1 258 ? 3.173 3.745 -2.537 1.00 95.50 258 CYS A CA 1
ATOM 2067 C C . CYS A 1 258 ? 3.544 3.548 -4.021 1.00 95.50 258 CYS A C 1
ATOM 2069 O O . CYS A 1 258 ? 2.876 2.786 -4.712 1.00 95.50 258 CYS A O 1
ATOM 2071 N N . GLY A 1 259 ? 4.627 4.172 -4.504 1.00 96.19 259 GLY A N 1
ATOM 2072 C CA . GLY A 1 259 ? 5.151 3.961 -5.857 1.00 96.19 259 GLY A CA 1
ATOM 2073 C C . GLY A 1 259 ? 5.632 2.527 -6.107 1.00 96.19 259 GLY A C 1
ATOM 2074 O O . GLY A 1 259 ? 5.839 2.141 -7.250 1.00 96.19 259 GLY A O 1
ATOM 2075 N N . GLU A 1 260 ? 5.774 1.722 -5.052 1.00 96.38 260 GLU A N 1
ATOM 2076 C CA . GLU A 1 260 ? 6.095 0.295 -5.118 1.00 96.38 260 GLU A CA 1
ATOM 2077 C C . GLU A 1 260 ? 4.839 -0.596 -5.180 1.00 96.38 260 GLU A C 1
ATOM 2079 O O . GLU A 1 260 ? 4.967 -1.792 -5.421 1.00 96.38 260 GLU A O 1
ATOM 2084 N N . LEU A 1 261 ? 3.620 -0.055 -5.021 1.00 97.56 261 LEU A N 1
ATOM 2085 C CA . LEU A 1 261 ? 2.378 -0.838 -5.149 1.00 97.56 261 LEU A CA 1
ATOM 2086 C C . LEU A 1 261 ? 2.256 -1.591 -6.486 1.00 97.56 261 LEU A C 1
ATOM 2088 O O . LEU A 1 261 ? 1.871 -2.762 -6.435 1.00 97.56 261 LEU A O 1
ATOM 2092 N N . PRO A 1 262 ? 2.636 -1.014 -7.647 1.00 97.56 262 PRO A N 1
ATOM 2093 C CA . PRO A 1 262 ? 2.668 -1.763 -8.898 1.00 97.56 262 PRO A CA 1
ATOM 2094 C C . PRO A 1 262 ? 3.517 -3.028 -8.807 1.00 97.56 262 PRO A C 1
ATOM 2096 O O . PRO A 1 262 ? 3.081 -4.101 -9.206 1.00 97.56 262 PRO A O 1
ATOM 2099 N N . LEU A 1 263 ? 4.707 -2.929 -8.211 1.00 96.75 263 LEU A N 1
ATOM 2100 C CA . LEU A 1 263 ? 5.607 -4.067 -8.024 1.00 96.75 263 LEU A CA 1
ATOM 2101 C C . LEU A 1 263 ? 5.080 -5.063 -6.987 1.00 96.75 263 LEU A C 1
ATOM 2103 O O . LEU A 1 263 ? 5.252 -6.266 -7.155 1.00 96.75 263 LEU A O 1
ATOM 2107 N N . TYR A 1 264 ? 4.438 -4.566 -5.927 1.00 97.56 264 TYR A N 1
ATOM 2108 C CA . TYR A 1 264 ? 3.861 -5.383 -4.863 1.00 97.56 264 TYR A CA 1
ATOM 2109 C C . TYR A 1 264 ? 2.749 -6.303 -5.377 1.00 97.56 264 TYR A C 1
ATOM 2111 O O . TYR A 1 264 ? 2.707 -7.471 -5.000 1.00 97.56 264 TYR A O 1
ATOM 2119 N N . PHE A 1 265 ? 1.875 -5.791 -6.248 1.00 96.94 265 PHE A N 1
ATOM 2120 C CA . PHE A 1 265 ? 0.815 -6.584 -6.880 1.00 96.94 265 PHE A CA 1
ATOM 2121 C C . PHE A 1 265 ? 1.262 -7.278 -8.176 1.00 96.94 265 PHE A C 1
ATOM 2123 O O . PHE A 1 265 ? 0.603 -8.220 -8.612 1.00 96.94 265 PHE A O 1
ATOM 2130 N N . GLY A 1 266 ? 2.384 -6.853 -8.764 1.00 95.12 266 GLY A N 1
ATOM 2131 C CA . GLY A 1 266 ? 3.082 -7.541 -9.846 1.00 95.12 266 GLY A CA 1
ATOM 2132 C C . GLY A 1 266 ? 2.184 -7.843 -11.043 1.00 95.12 266 GLY A C 1
ATOM 2133 O O . GLY A 1 266 ? 1.671 -6.934 -11.689 1.00 95.12 266 GLY A O 1
ATOM 2134 N N . GLU A 1 267 ? 1.984 -9.133 -11.321 1.00 94.00 267 GLU A N 1
ATOM 2135 C CA . GLU A 1 267 ? 1.178 -9.630 -12.446 1.00 94.00 267 GLU A CA 1
ATOM 2136 C C . GLU A 1 267 ? -0.266 -9.118 -12.448 1.00 94.00 267 GLU A C 1
ATOM 2138 O O . GLU A 1 267 ? -0.863 -8.963 -13.515 1.00 94.00 267 GLU A O 1
ATOM 2143 N N . ASP A 1 268 ? -0.817 -8.818 -11.273 1.00 95.44 268 ASP A N 1
ATOM 2144 C CA . ASP A 1 268 ? -2.179 -8.311 -11.160 1.00 95.44 268 ASP A CA 1
ATOM 2145 C C . ASP A 1 268 ? -2.275 -6.800 -11.422 1.00 95.44 268 ASP A C 1
ATOM 2147 O O . ASP A 1 268 ? -3.383 -6.265 -11.513 1.00 95.44 268 ASP A O 1
ATOM 2151 N N . TRP A 1 269 ? -1.151 -6.079 -11.509 1.00 96.75 269 TRP A N 1
ATOM 2152 C CA . TRP A 1 269 ? -1.148 -4.648 -11.804 1.00 96.75 269 TRP A CA 1
ATOM 2153 C C . TRP A 1 269 ? -1.332 -4.413 -13.305 1.00 96.75 269 TRP A C 1
ATOM 2155 O O . TRP A 1 269 ? -0.390 -4.190 -14.064 1.00 96.75 269 TRP A O 1
ATOM 2165 N N . VAL A 1 270 ? -2.584 -4.500 -13.745 1.00 95.06 270 VAL A N 1
ATOM 2166 C CA . VAL A 1 270 ? -2.948 -4.402 -15.161 1.00 95.06 270 VAL A CA 1
ATOM 2167 C C . VAL A 1 270 ? -3.140 -2.945 -15.564 1.00 95.06 270 VAL A C 1
ATOM 2169 O O . VAL A 1 270 ? -3.799 -2.188 -14.849 1.00 95.06 270 VAL A O 1
ATOM 2172 N N . ARG A 1 271 ? -2.591 -2.566 -16.722 1.00 93.25 271 ARG A N 1
ATOM 2173 C CA . ARG A 1 271 ? -2.764 -1.240 -17.334 1.00 93.25 271 ARG A CA 1
ATOM 2174 C C . ARG A 1 271 ? -4.247 -0.904 -17.603 1.00 93.25 271 ARG A C 1
ATOM 2176 O O . ARG A 1 271 ? -4.988 -1.820 -17.962 1.00 93.25 271 ARG A O 1
ATOM 2183 N N . PRO A 1 272 ? -4.663 0.370 -17.485 1.00 90.44 272 PRO A N 1
ATOM 2184 C CA . PRO A 1 272 ? -5.987 0.819 -17.911 1.00 90.44 272 PRO A CA 1
ATOM 2185 C C . PRO A 1 272 ? -6.255 0.718 -19.412 1.00 90.44 272 PRO A C 1
ATOM 2187 O O . PRO A 1 272 ? -5.277 0.730 -20.204 1.00 90.44 272 PRO A O 1
#

Foldseek 3Di:
DDDDDDDDDDDDDPDPDPPVVVVPPPPDPDDDDDPDVVVVCVVVVVVVVPDDPDPDDDPPPDDPDFDWDDLCLVVQDPVVLDPQPCCVQLVDNGVVRVVVCVLPPVPDQLVSRPRADPLQSLLVNLLSCVPVQFDIGTDDPDFDFADFAKDKALDDAQAAAEEEAARAPSVVRSLVSSSLFANRIYIYGHFDLVRDHRLVSVVVVSPALVSVQCRCVVHPSVVGHPAQEHEYEQSCVVCQVVNCVSNVGHYDYDYNRSSCVSSVCRPSRHGD